Protein AF-A0A7C3DUJ8-F1 (afdb_monomer_lite)

pLDDT: mean 89.92, std 9.72, range [43.44, 98.69]

Sequence (267 aa):
MKSPMCSDLAPGQSVQGVFLVQSKEVRQKKTGEPYLSLVLMDRSGDVEAKMWDNIADVVETFERDDFVRVRGQTVAYQGKTQLTVHSLQRISDEDVDISDFLPVSRRDPEQMWRELNEIIGSISNPHLKALLQAIFSDREIADAYRRAPAAKGIHHAWIGGLLEHVLSMSALARFLASHYPGIDLDLLMAGVLLHDIGKIRELDYSRSFSYSTEGGLIGHIQIGLRIVADHLPADFPPRLRNLLEHLILSHHGQLEFGSPKLPCFPE

Radius of gyration: 22.95 Å; chains: 1; bounding box: 55×32×66 Å

Secondary structure (DSSP, 8-state):
-PPPPGGG--TT-EEEEEEEEEEEEEEE-TTS-EEEEEEEEETTEEEEEEE-S-HHHHTTT--TT-EEEEEEEEEEETTEEEEEEEEEEE--GGG--GGGTS-B-SS-HHHHHHHHHHHHHH---HHHHHHHHHHHHSHHHHHHHTT--S-SSSSS-SBTHHHHHHHHHHHHHHHHHTTSTT--HHHHHHHHHHTTTTHHHHEE-SSSSEE-HHHHHH-HHHHHHHHHHHT--TT--HHHHHHHHHHHHHTT-SGGGT-SS---S--

Foldseek 3Di:
DAFDAPVRDDAFDKGWHKWAWQDWDWDADPVRDTKIWTWTFWQVGIATEIERPPCVVPVVQDHHLFIKTFTFGWHQDPNDTHTYTPDIHTDDLVVDDLCGGWAADPDDLVVLLVLVVVLLVPQPPPQLSQLVCLLCVPPLLVVLCSQFALDQDDQRRTGRSNSVQLSVVLVVLVVVCVVDPPDPSNLSNSLSNQLQSLSSQQFDSSRHTDGDPCNVPPNSLRSSLVSSVVRRDPPRDPVSNVSSNQSSQAVVQDVVSVRPDHDDDDD

Structure (mmCIF, N/CA/C/O backbone):
data_AF-A0A7C3DUJ8-F1
#
_entry.id   AF-A0A7C3DUJ8-F1
#
loop_
_atom_site.group_PDB
_atom_site.id
_atom_site.type_symbol
_atom_site.label_atom_id
_atom_site.label_alt_id
_atom_site.label_comp_id
_atom_site.label_asym_id
_atom_site.label_entity_id
_atom_site.label_seq_id
_atom_site.pdbx_PDB_ins_code
_atom_site.Cartn_x
_atom_site.Cartn_y
_atom_site.Cartn_z
_atom_site.occupancy
_atom_site.B_iso_or_equiv
_atom_site.auth_seq_id
_atom_site.auth_comp_id
_atom_site.auth_asym_id
_atom_site.auth_atom_id
_atom_site.pdbx_PDB_model_num
ATOM 1 N N . MET A 1 1 ? -25.845 14.994 10.441 1.00 43.44 1 MET A N 1
ATOM 2 C CA . MET A 1 1 ? -24.960 15.572 11.476 1.00 43.44 1 MET A CA 1
ATOM 3 C C . MET A 1 1 ? -23.677 14.754 11.420 1.00 43.44 1 MET A C 1
ATOM 5 O O . MET A 1 1 ? -23.808 13.537 11.389 1.00 43.44 1 MET A O 1
ATOM 9 N N . LYS A 1 2 ? -22.497 15.368 11.251 1.00 58.22 2 LYS A N 1
ATOM 10 C CA . LYS A 1 2 ? -21.233 14.611 11.156 1.00 58.22 2 LYS A CA 1
ATOM 11 C C . LYS A 1 2 ? -20.992 13.860 12.471 1.00 58.22 2 LYS A C 1
ATOM 13 O O . LYS A 1 2 ? -21.281 14.422 13.527 1.00 58.22 2 LYS A O 1
ATOM 18 N N . SER A 1 3 ? -20.522 12.615 12.394 1.00 71.62 3 SER A N 1
ATOM 19 C CA . SER A 1 3 ? -20.102 11.855 13.578 1.00 71.62 3 SER A CA 1
ATOM 20 C C . SER A 1 3 ? -19.034 12.652 14.344 1.00 71.62 3 SER A C 1
ATOM 22 O O . SER A 1 3 ? -18.180 13.260 13.695 1.00 71.62 3 SER A O 1
ATOM 24 N N . PRO A 1 4 ? -19.080 12.702 15.687 1.00 82.31 4 PRO A N 1
ATOM 25 C CA . PRO A 1 4 ? -18.004 13.301 16.474 1.00 82.31 4 PRO A CA 1
ATOM 26 C C . PRO A 1 4 ? -16.712 12.498 16.284 1.00 82.31 4 PRO A C 1
ATOM 28 O O . PRO A 1 4 ? -16.774 11.269 16.247 1.00 82.31 4 PRO A O 1
ATOM 31 N N . MET A 1 5 ? -15.574 13.190 16.170 1.00 88.06 5 MET A N 1
ATOM 32 C CA . MET A 1 5 ? -14.272 12.539 16.013 1.00 88.06 5 MET A CA 1
ATOM 33 C C . MET A 1 5 ? -13.723 12.048 17.354 1.00 88.06 5 MET A C 1
ATOM 35 O O . MET A 1 5 ? -13.979 12.671 18.387 1.00 88.06 5 MET A O 1
ATOM 39 N N . CYS A 1 6 ? -12.925 10.979 17.350 1.00 87.44 6 CYS A N 1
ATOM 40 C CA . CYS A 1 6 ? -12.243 10.441 18.528 1.00 87.44 6 CYS A CA 1
ATOM 41 C C . CYS A 1 6 ? -11.437 11.517 19.274 1.00 87.44 6 CYS A C 1
ATOM 43 O O . CYS A 1 6 ? -11.515 11.588 20.501 1.00 87.44 6 CYS A O 1
ATOM 45 N N . SER A 1 7 ? -10.733 12.400 18.556 1.00 87.06 7 SER A N 1
ATOM 46 C CA . SER A 1 7 ? -9.967 13.510 19.143 1.00 87.06 7 SER A CA 1
ATOM 47 C C . SER A 1 7 ? -10.822 14.554 19.863 1.00 87.06 7 SER A C 1
ATOM 49 O O . SER A 1 7 ? -10.311 15.274 20.720 1.00 87.06 7 SER A O 1
ATOM 51 N N . ASP A 1 8 ? -12.108 14.644 19.523 1.00 88.88 8 ASP A N 1
ATOM 52 C CA . ASP A 1 8 ? -13.021 15.680 20.015 1.00 88.88 8 ASP A CA 1
ATOM 53 C C . ASP A 1 8 ? -13.832 15.212 21.235 1.00 88.88 8 ASP A C 1
ATOM 55 O O . ASP A 1 8 ? -14.588 15.990 21.825 1.00 88.88 8 ASP A O 1
ATOM 59 N N . LEU A 1 9 ? -13.691 13.940 21.628 1.00 89.81 9 LEU A N 1
ATOM 60 C CA . LEU A 1 9 ? -14.441 13.343 22.727 1.00 89.81 9 LEU A CA 1
ATOM 61 C C . LEU A 1 9 ? -13.969 13.878 24.085 1.00 89.81 9 LEU A C 1
ATOM 63 O O . LEU A 1 9 ? -12.903 13.521 24.595 1.00 89.81 9 LEU A O 1
ATOM 67 N N . ALA A 1 10 ? -14.825 14.670 24.727 1.00 88.50 10 ALA A N 1
ATOM 68 C CA . ALA A 1 10 ? -14.638 15.115 26.104 1.00 88.50 10 ALA A CA 1
ATOM 69 C C . ALA A 1 10 ? -15.498 14.280 27.069 1.00 88.50 10 ALA A C 1
ATOM 71 O O . ALA A 1 10 ? -16.566 13.810 26.674 1.00 88.50 10 ALA A O 1
ATOM 72 N N . PRO A 1 11 ? -15.093 14.098 28.340 1.00 90.06 11 PRO A N 1
ATOM 73 C CA . PRO A 1 11 ? -15.896 13.381 29.331 1.00 90.06 11 PRO A CA 1
ATO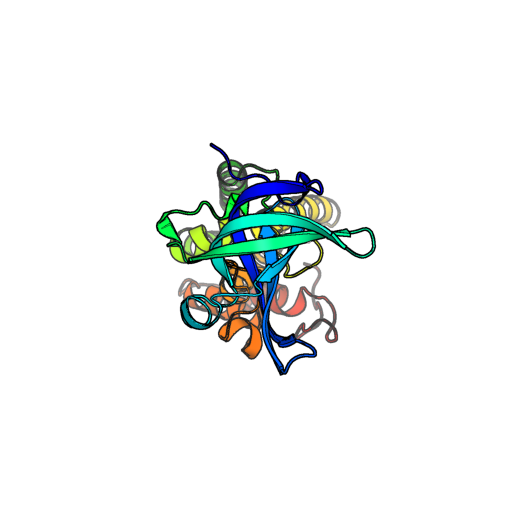M 74 C C . PRO A 1 11 ? -17.302 13.973 29.531 1.00 90.06 11 PRO A C 1
ATOM 76 O O . PRO A 1 11 ? -17.484 15.188 29.522 1.00 90.06 11 PRO A O 1
ATOM 79 N N . GLY A 1 12 ? -18.291 13.109 29.776 1.00 89.56 12 GLY A N 1
ATOM 80 C CA . GLY A 1 12 ? -19.675 13.482 30.088 1.00 89.56 12 GLY A CA 1
ATOM 81 C C . GLY A 1 12 ? -20.571 13.745 28.874 1.00 89.56 12 GLY A C 1
ATOM 82 O O . GLY A 1 12 ? -21.743 14.078 29.047 1.00 89.56 12 GLY A O 1
ATOM 83 N N . GLN A 1 13 ? -20.064 13.579 27.653 1.00 92.00 13 GLN A N 1
ATOM 84 C CA . GLN A 1 13 ? -20.796 13.838 26.416 1.00 92.00 13 GLN A CA 1
ATOM 85 C C . GLN A 1 13 ? -21.596 12.616 25.963 1.00 92.00 13 GLN A C 1
ATOM 87 O O . GLN A 1 13 ? -21.119 11.483 26.010 1.00 92.00 13 GLN A O 1
ATOM 92 N N . SER A 1 14 ? -22.816 12.854 25.476 1.00 92.88 14 SER A N 1
ATOM 93 C CA . SER A 1 14 ? -23.555 11.843 24.715 1.00 92.88 14 SER A CA 1
ATOM 94 C C . SER A 1 14 ? -22.974 11.749 23.310 1.00 92.88 14 SER A C 1
ATOM 96 O O . SER A 1 14 ? -22.860 12.757 22.616 1.00 92.88 14 SER A O 1
ATOM 98 N N . VAL A 1 15 ? -22.628 10.537 22.892 1.00 93.19 15 VAL A N 1
ATOM 99 C CA . VAL A 1 15 ? -21.998 10.260 21.602 1.00 93.19 15 VAL A CA 1
ATOM 100 C C . VAL A 1 15 ? -22.941 9.417 20.763 1.00 93.19 15 VAL A C 1
ATOM 102 O O . VAL A 1 15 ? -23.439 8.387 21.217 1.00 93.19 15 VAL A O 1
ATOM 105 N N . GLN A 1 16 ? -23.153 9.842 19.521 1.00 94.12 16 GLN A N 1
ATOM 106 C CA . GLN A 1 16 ? -23.713 9.014 18.464 1.00 94.12 16 GLN A CA 1
ATOM 107 C C . GLN A 1 16 ? -22.844 9.187 17.221 1.00 94.12 16 GLN A C 1
ATOM 109 O O . GLN A 1 16 ? -22.797 10.275 16.650 1.00 94.12 16 GLN A O 1
ATOM 114 N N . GLY A 1 17 ? -22.163 8.124 16.810 1.00 91.88 17 GLY A N 1
ATOM 115 C CA . GLY A 1 17 ? -21.195 8.180 15.720 1.00 91.88 17 GLY A CA 1
ATOM 116 C C . GLY A 1 17 ? -20.957 6.820 15.090 1.00 91.88 17 GLY A C 1
ATOM 117 O O . GLY A 1 17 ? -21.406 5.795 15.604 1.00 91.88 17 GLY A O 1
ATOM 118 N N . VAL A 1 18 ? -20.282 6.835 13.950 1.00 92.81 18 VAL A N 1
ATOM 119 C CA . VAL A 1 18 ? -19.739 5.641 13.306 1.00 92.81 18 VAL A CA 1
ATOM 120 C C . VAL A 1 18 ? -18.265 5.555 13.666 1.00 92.81 18 VAL A C 1
ATOM 122 O O . VAL A 1 18 ? -17.590 6.578 13.649 1.00 92.81 18 VAL A O 1
ATOM 125 N N . PHE A 1 19 ? -17.794 4.352 13.976 1.00 91.81 19 PHE A N 1
ATOM 126 C CA . PHE A 1 19 ? -16.398 4.060 14.279 1.00 91.81 19 PHE A CA 1
ATOM 127 C C . PHE A 1 19 ? -15.979 2.752 13.614 1.00 91.81 19 PHE A C 1
ATOM 129 O O . PHE A 1 19 ? -16.816 1.882 13.366 1.00 91.81 19 PHE A O 1
ATOM 136 N N . LEU A 1 20 ? -14.681 2.596 13.384 1.00 89.62 20 LEU A N 1
ATOM 137 C CA . LEU A 1 20 ? -14.068 1.331 13.002 1.00 89.62 20 LEU A CA 1
ATOM 138 C C . LEU A 1 20 ? -13.652 0.555 14.260 1.00 89.62 20 LEU A C 1
ATOM 140 O O . LEU A 1 20 ? -13.039 1.120 15.170 1.00 89.62 20 LEU A O 1
ATOM 144 N N . VAL A 1 21 ? -13.954 -0.743 14.320 1.00 91.38 21 VAL A N 1
ATOM 145 C CA . VAL A 1 21 ? -13.552 -1.613 15.436 1.00 91.38 21 VAL A CA 1
ATOM 146 C C . VAL A 1 21 ? -12.096 -2.049 15.266 1.00 91.38 21 VAL A C 1
ATOM 148 O O . VAL A 1 21 ? -11.799 -3.015 14.572 1.00 91.38 21 VAL A O 1
ATOM 151 N N . GLN A 1 22 ? -11.173 -1.379 15.951 1.00 85.75 22 GLN A N 1
ATOM 152 C CA . GLN A 1 22 ? -9.753 -1.744 15.947 1.00 85.75 22 GLN A CA 1
ATOM 153 C C . GLN A 1 22 ? -9.471 -2.998 16.793 1.00 85.75 22 GLN A C 1
ATOM 155 O O . GLN A 1 22 ? -8.600 -3.804 16.463 1.00 85.75 22 GLN A O 1
ATOM 160 N N . SER A 1 23 ? -10.192 -3.177 17.902 1.00 88.62 23 SER A N 1
ATOM 161 C CA . SER A 1 23 ? -10.077 -4.353 18.770 1.00 88.62 23 SER A CA 1
ATOM 162 C C . SER A 1 23 ? -11.427 -4.721 19.376 1.00 88.62 23 SER A C 1
ATOM 164 O O . SER A 1 23 ? -12.215 -3.835 19.713 1.00 88.62 23 SER A O 1
ATOM 166 N N . LYS A 1 24 ? -11.664 -6.027 19.537 1.00 94.56 24 LYS A N 1
ATOM 167 C CA . LYS A 1 24 ? -12.844 -6.616 20.174 1.00 94.56 24 LYS A CA 1
ATOM 168 C C . LYS A 1 24 ? -12.405 -7.752 21.090 1.00 94.56 24 LYS A C 1
ATOM 170 O O . LYS A 1 24 ? -11.839 -8.740 20.635 1.00 94.56 24 LYS A O 1
ATOM 175 N N . GLU A 1 25 ? -12.711 -7.632 22.375 1.00 95.25 25 GLU A N 1
ATOM 176 C CA . GLU A 1 25 ? -12.462 -8.678 23.364 1.00 95.25 25 GLU A CA 1
ATOM 177 C C . GLU A 1 25 ? -13.681 -8.867 24.268 1.00 95.25 25 GLU A C 1
ATOM 179 O O . GLU A 1 25 ? -14.202 -7.904 24.838 1.00 95.25 25 GLU A O 1
ATOM 184 N N . VAL A 1 26 ? -14.098 -10.118 24.466 1.00 94.81 26 VAL A N 1
ATOM 185 C CA . VAL A 1 26 ? -15.069 -10.476 25.506 1.00 94.81 26 VAL A CA 1
ATOM 186 C C . VAL A 1 26 ? -14.297 -10.737 26.795 1.00 94.81 26 VAL A C 1
ATOM 188 O O . VAL A 1 26 ? -13.510 -11.676 26.888 1.00 94.81 26 VAL A O 1
ATOM 191 N N . ARG A 1 27 ? -14.503 -9.890 27.801 1.00 94.75 27 ARG A N 1
ATOM 192 C CA . ARG A 1 27 ? -13.879 -10.006 29.126 1.00 94.75 27 ARG A CA 1
ATOM 193 C C . ARG A 1 27 ? -14.939 -10.292 30.182 1.00 94.75 27 ARG A C 1
ATOM 195 O O . ARG A 1 27 ? -16.120 -10.094 29.939 1.00 94.75 27 ARG A O 1
ATOM 202 N N . GLN A 1 28 ? -14.529 -10.733 31.367 1.00 92.81 28 GLN A N 1
ATOM 203 C CA . GLN A 1 28 ? -15.442 -10.962 32.491 1.00 92.81 28 GLN A CA 1
ATOM 204 C C . GLN A 1 28 ? -15.324 -9.848 33.533 1.00 92.81 28 GLN A C 1
ATOM 206 O O . GLN A 1 28 ? -14.225 -9.408 33.885 1.00 92.81 28 GLN A O 1
ATOM 211 N N . LYS A 1 29 ? -16.469 -9.384 34.037 1.00 88.75 29 LYS A N 1
ATOM 212 C CA . LYS A 1 29 ? -16.562 -8.536 35.227 1.00 88.75 29 LYS A CA 1
ATOM 213 C C . LYS A 1 29 ? -16.108 -9.349 36.443 1.00 88.75 29 LYS A C 1
ATOM 215 O O . LYS A 1 29 ? -16.118 -10.578 36.436 1.00 88.75 29 LYS A O 1
ATOM 220 N N . LYS A 1 30 ? -15.804 -8.668 37.550 1.00 88.06 30 LYS A N 1
ATOM 221 C CA . LYS A 1 30 ? -15.531 -9.341 38.838 1.00 88.06 30 LYS A CA 1
ATOM 222 C C . LYS A 1 30 ? -16.702 -10.212 39.321 1.00 88.06 30 LYS A C 1
ATOM 224 O O . LYS A 1 30 ? -16.489 -11.131 40.097 1.00 88.06 30 LYS A O 1
ATOM 229 N N . THR A 1 31 ? -17.917 -9.912 38.862 1.00 86.94 31 THR A N 1
ATOM 230 C CA . THR A 1 31 ? -19.149 -10.661 39.140 1.00 86.94 31 THR A CA 1
ATOM 231 C C . THR A 1 31 ? -19.320 -11.909 38.265 1.00 86.94 31 THR A C 1
ATOM 233 O O . THR A 1 31 ? -20.264 -12.659 38.477 1.00 86.94 31 THR A O 1
ATOM 236 N N . GLY A 1 32 ? -18.430 -12.148 37.292 1.00 87.50 32 GLY A N 1
ATOM 237 C CA . GLY A 1 32 ? -18.484 -13.280 36.358 1.00 87.50 32 GLY A CA 1
ATOM 238 C C . GLY A 1 32 ? -19.258 -13.005 35.064 1.00 87.50 32 GLY A C 1
ATOM 239 O O . GLY A 1 32 ? -19.067 -13.713 34.080 1.00 87.50 32 GLY A O 1
ATOM 240 N N . GLU A 1 33 ? -20.079 -11.955 35.024 1.00 90.06 33 GLU A N 1
ATOM 241 C CA . GLU A 1 33 ? -20.796 -11.550 33.809 1.00 90.06 33 GLU A CA 1
ATOM 242 C C . GLU A 1 33 ? -19.829 -11.057 32.719 1.00 90.06 33 GLU A C 1
ATOM 244 O O . GLU A 1 33 ? -18.873 -10.339 33.036 1.00 90.06 33 GLU A O 1
ATOM 249 N N . PRO A 1 34 ? -20.059 -11.378 31.434 1.00 93.44 34 PRO A N 1
ATOM 250 C CA . PRO A 1 34 ? -19.236 -10.863 30.349 1.00 93.44 34 PRO A CA 1
ATOM 251 C C . PRO A 1 34 ? -19.436 -9.350 30.137 1.00 93.44 34 PRO A C 1
ATOM 253 O O . PRO A 1 34 ? -20.459 -8.781 30.511 1.00 93.44 34 PRO A O 1
ATOM 256 N N . TYR A 1 35 ? -18.452 -8.699 29.518 1.00 95.31 35 TYR A N 1
ATOM 257 C CA . TYR A 1 35 ? -18.524 -7.354 28.947 1.00 95.31 35 TYR A CA 1
ATOM 258 C C . TYR A 1 35 ? -17.637 -7.251 27.704 1.00 95.31 35 TYR A C 1
ATOM 260 O O . TYR A 1 35 ? -16.628 -7.955 27.596 1.00 95.31 35 TYR A O 1
ATOM 268 N N . LEU A 1 36 ? -17.988 -6.368 26.766 1.00 96.38 36 LEU A N 1
ATOM 269 C CA . LEU A 1 36 ? -17.127 -6.087 25.617 1.00 96.38 36 LEU A CA 1
ATOM 270 C C . LEU A 1 36 ? -16.123 -5.000 25.971 1.00 96.38 36 LEU A C 1
ATOM 272 O O . LEU A 1 36 ? -16.489 -3.906 26.406 1.00 96.38 36 LEU A O 1
ATOM 276 N N . SER A 1 37 ? -14.854 -5.310 25.749 1.00 96.31 37 SER A N 1
ATOM 277 C CA . SER A 1 37 ? -13.758 -4.357 25.707 1.00 96.31 37 SER A CA 1
ATOM 278 C C . SER A 1 37 ? -13.407 -4.103 24.252 1.00 96.31 37 SER A C 1
ATOM 280 O O . SER A 1 37 ? -12.928 -5.005 23.571 1.00 96.31 37 SER A O 1
ATOM 282 N N . LEU A 1 38 ? -13.646 -2.882 23.790 1.00 96.50 38 LEU A N 1
ATOM 283 C CA . LEU A 1 38 ? -13.407 -2.475 22.414 1.00 96.50 38 LEU A CA 1
ATOM 284 C C . LEU A 1 38 ? -12.347 -1.373 22.368 1.00 96.50 38 LEU A C 1
ATOM 286 O O . LEU A 1 38 ? -12.217 -0.580 23.304 1.00 96.50 38 LEU A O 1
ATOM 290 N N . VAL A 1 39 ? -11.636 -1.296 21.249 1.00 93.75 39 VAL A N 1
ATOM 291 C CA . VAL A 1 39 ? -10.940 -0.076 20.828 1.00 93.75 39 VAL A CA 1
ATOM 292 C C . VAL A 1 39 ? -11.591 0.356 19.528 1.00 93.75 39 VAL A C 1
ATOM 294 O O . VAL A 1 39 ? -11.642 -0.421 18.573 1.00 93.75 39 VAL A O 1
ATOM 297 N N . LEU A 1 40 ? -12.151 1.558 19.529 1.00 93.12 40 LEU A N 1
ATOM 298 C CA . LEU A 1 40 ? -12.838 2.150 18.390 1.00 93.12 40 LEU A CA 1
ATOM 299 C C . LEU A 1 40 ? -11.967 3.265 17.832 1.00 93.12 40 LEU A C 1
ATOM 301 O O . LEU A 1 40 ? -11.343 3.981 18.607 1.00 93.12 40 LEU A O 1
ATOM 305 N N . MET A 1 41 ? -11.922 3.425 16.516 1.00 89.06 41 MET A N 1
ATOM 306 C CA . MET A 1 41 ? -11.086 4.448 15.898 1.00 89.06 41 MET A CA 1
ATOM 307 C C . MET A 1 41 ? -11.777 5.167 14.749 1.00 89.06 41 MET A C 1
ATOM 309 O O . MET A 1 41 ? -12.724 4.660 14.140 1.00 89.06 41 MET A O 1
ATOM 313 N N . ASP A 1 42 ? -11.241 6.340 14.451 1.00 88.50 42 ASP A N 1
ATOM 314 C CA . ASP A 1 42 ? -11.435 7.071 13.211 1.00 88.50 42 ASP A CA 1
ATOM 315 C C . ASP A 1 42 ? -10.097 7.698 12.766 1.00 88.50 42 ASP A C 1
ATOM 317 O O . ASP A 1 42 ? -9.043 7.452 13.362 1.00 88.50 42 ASP A O 1
ATOM 321 N N . ARG A 1 43 ? -10.104 8.536 11.725 1.00 83.56 43 ARG A N 1
ATOM 322 C CA . ARG A 1 43 ? -8.875 9.163 11.206 1.00 83.56 43 ARG A CA 1
ATOM 323 C C . ARG A 1 43 ? -8.171 10.113 12.186 1.00 83.56 43 ARG A C 1
ATOM 325 O O . ARG A 1 43 ? -7.049 10.536 11.912 1.00 83.56 43 ARG A O 1
ATOM 332 N N . SER A 1 44 ? -8.838 10.537 13.258 1.00 84.31 44 SER A N 1
ATOM 333 C CA . SER A 1 44 ? -8.306 11.456 14.271 1.00 84.31 44 SER A CA 1
ATOM 334 C C . SER A 1 44 ? -7.607 10.737 15.428 1.00 84.31 44 SER A C 1
ATOM 336 O O . SER A 1 44 ? -6.830 11.368 16.146 1.00 84.31 44 SER A O 1
ATOM 338 N N . GLY A 1 45 ? -7.851 9.434 15.601 1.00 83.12 45 GLY A N 1
ATOM 339 C CA . GLY A 1 45 ? -7.263 8.619 16.658 1.00 83.12 45 GLY A CA 1
ATOM 340 C C . GLY A 1 45 ? -8.168 7.466 17.085 1.00 83.12 45 GLY A C 1
ATOM 341 O O . GLY A 1 45 ? -9.082 7.064 16.369 1.00 83.12 45 GLY A O 1
ATOM 342 N N . ASP A 1 46 ? -7.909 6.943 18.278 1.00 90.12 46 ASP A N 1
ATOM 343 C CA . ASP A 1 46 ? -8.673 5.858 18.885 1.00 90.12 46 ASP A CA 1
ATOM 344 C C . ASP A 1 46 ? -9.253 6.241 20.254 1.00 90.12 46 ASP A C 1
ATOM 346 O O . ASP A 1 46 ? -8.813 7.181 20.920 1.00 90.12 46 ASP A O 1
ATOM 350 N N . VAL A 1 47 ? -10.287 5.509 20.663 1.00 93.12 47 VAL A N 1
ATOM 351 C CA . VAL A 1 47 ? -10.930 5.612 21.969 1.00 93.12 47 VAL A CA 1
ATOM 352 C C . VAL A 1 47 ? -11.230 4.218 22.513 1.00 93.12 47 VAL A C 1
ATOM 354 O O . VAL A 1 47 ? -11.810 3.358 21.842 1.00 93.12 47 VAL A O 1
ATOM 357 N N . GLU A 1 48 ? -10.861 3.987 23.772 1.00 95.31 48 GLU A N 1
ATOM 358 C CA . GLU A 1 48 ? -11.288 2.788 24.487 1.00 95.31 48 GLU A CA 1
ATOM 359 C C . GLU A 1 48 ? -12.799 2.831 24.716 1.00 95.31 48 GLU A C 1
ATOM 361 O O . GLU A 1 48 ? -13.342 3.838 25.180 1.00 95.31 48 GLU A O 1
ATOM 366 N N . ALA A 1 49 ? -13.479 1.717 24.463 1.00 96.50 49 ALA A N 1
ATOM 367 C CA . ALA A 1 49 ? -14.913 1.607 24.659 1.00 96.50 49 ALA A CA 1
ATOM 368 C C . ALA A 1 49 ? -15.297 0.340 25.435 1.00 96.50 49 ALA A C 1
ATOM 370 O O . ALA A 1 49 ? -14.654 -0.709 25.333 1.00 96.50 49 ALA A O 1
ATOM 371 N N . LYS A 1 50 ? -16.349 0.441 26.251 1.00 96.50 50 LYS A N 1
ATOM 372 C CA . LYS A 1 50 ? -16.867 -0.652 27.084 1.00 96.50 50 LYS A CA 1
ATOM 373 C C . LYS A 1 50 ? -18.370 -0.791 26.894 1.00 96.50 50 LYS A C 1
ATOM 375 O O . LYS A 1 50 ? -19.090 0.188 27.065 1.00 96.50 50 LYS A O 1
ATOM 380 N N . MET A 1 51 ? -18.845 -1.997 26.593 1.00 96.31 51 MET A N 1
ATOM 381 C CA . MET A 1 51 ? -20.275 -2.330 26.601 1.00 96.31 51 MET A CA 1
ATOM 382 C C . MET A 1 51 ? -20.539 -3.331 27.721 1.00 96.31 51 MET A C 1
ATOM 384 O O . MET A 1 51 ? -20.009 -4.444 27.700 1.00 96.31 51 MET A O 1
ATOM 388 N N . TRP A 1 52 ? -21.307 -2.907 28.722 1.00 94.06 52 TRP A N 1
ATOM 389 C CA . TRP A 1 52 ? -21.504 -3.662 29.964 1.00 94.06 52 TRP A CA 1
ATOM 390 C C . TRP A 1 52 ? -22.726 -4.576 29.948 1.00 94.06 52 TRP A C 1
ATOM 392 O O . TRP A 1 52 ? -22.726 -5.579 30.662 1.00 94.06 52 TRP A O 1
ATOM 402 N N . ASP A 1 53 ? -23.726 -4.226 29.141 1.00 89.25 53 ASP A N 1
ATOM 403 C CA . ASP A 1 53 ? -25.044 -4.856 29.084 1.00 89.25 53 ASP A CA 1
ATOM 404 C C . ASP A 1 53 ? -25.414 -5.160 27.625 1.00 89.25 53 ASP A C 1
ATOM 406 O O . ASP A 1 53 ? -24.791 -4.628 26.706 1.00 89.25 53 ASP A O 1
ATOM 410 N N . ASN A 1 54 ? -26.415 -6.019 27.398 1.00 86.88 54 ASN A N 1
ATOM 411 C CA . ASN A 1 54 ? -26.919 -6.408 26.065 1.00 86.88 54 ASN A CA 1
ATOM 412 C C . ASN A 1 54 ? -25.844 -6.962 25.108 1.00 86.88 54 ASN A C 1
ATOM 414 O O . ASN A 1 54 ? -25.971 -6.892 23.888 1.00 86.88 54 ASN A O 1
ATOM 418 N N . ILE A 1 55 ? -24.757 -7.515 25.652 1.00 89.94 55 ILE A N 1
ATOM 419 C CA . ILE A 1 55 ? -23.635 -8.031 24.853 1.00 89.94 55 ILE A CA 1
ATOM 420 C C . ILE A 1 55 ? -24.073 -9.213 23.994 1.00 89.94 55 ILE A C 1
ATOM 422 O O . ILE A 1 55 ? -23.660 -9.307 22.844 1.00 89.94 55 ILE A O 1
ATOM 426 N N . ALA A 1 56 ? -24.921 -10.090 24.540 1.00 88.00 56 ALA A N 1
ATOM 427 C CA . ALA A 1 56 ? -25.418 -11.269 23.836 1.00 88.00 56 ALA A CA 1
ATOM 428 C C . ALA A 1 56 ? -26.143 -10.915 22.525 1.00 88.00 56 ALA A C 1
ATOM 430 O O . ALA A 1 56 ? -26.093 -11.697 21.582 1.00 88.00 56 ALA A O 1
ATOM 431 N N . ASP A 1 57 ? -26.744 -9.724 22.444 1.00 89.12 57 ASP A N 1
ATOM 432 C CA . ASP A 1 57 ? -27.496 -9.275 21.270 1.00 89.12 57 ASP A CA 1
ATOM 433 C C . ASP A 1 57 ? -26.585 -8.824 20.121 1.00 89.12 57 ASP A C 1
ATOM 435 O O . ASP A 1 57 ? -26.999 -8.819 18.964 1.00 89.12 57 ASP A O 1
ATOM 439 N N . VAL A 1 58 ? -25.347 -8.421 20.429 1.00 92.88 58 VAL A N 1
ATOM 440 C CA . VAL A 1 58 ? -24.443 -7.792 19.456 1.00 92.88 58 VAL A CA 1
ATOM 441 C C . VAL A 1 58 ? -23.142 -8.553 19.243 1.00 92.88 58 VAL A C 1
ATOM 443 O O . VAL A 1 58 ? -22.512 -8.367 18.207 1.00 92.88 58 VAL A O 1
ATOM 446 N N . VAL A 1 59 ? -22.716 -9.399 20.183 1.00 92.31 59 VAL A N 1
ATOM 447 C CA . VAL A 1 59 ? -21.372 -9.999 20.183 1.00 92.31 59 VAL A CA 1
ATOM 448 C C . VAL A 1 59 ? -21.083 -10.840 18.943 1.00 92.31 59 VAL A C 1
ATOM 450 O O . VAL A 1 59 ? -19.954 -10.814 18.479 1.00 92.31 59 VAL A O 1
ATOM 453 N N . GLU A 1 60 ? -22.080 -11.502 18.361 1.00 93.38 60 GLU A N 1
ATOM 454 C CA . GLU A 1 60 ? -21.927 -12.298 17.129 1.00 93.38 60 GLU A CA 1
ATOM 455 C C . GLU A 1 60 ? -22.244 -11.494 15.848 1.00 93.38 60 GLU A C 1
ATOM 457 O O . GLU A 1 60 ? -22.200 -12.024 14.742 1.00 93.38 60 GLU A O 1
ATOM 462 N N . THR A 1 61 ? -22.623 -10.216 15.970 1.00 93.62 61 THR A N 1
ATOM 463 C CA . THR A 1 61 ? -23.138 -9.409 14.840 1.00 93.62 61 THR A CA 1
ATOM 464 C C . THR A 1 61 ? -22.080 -8.564 14.134 1.00 93.62 61 THR A C 1
ATOM 466 O O . THR A 1 61 ? -22.339 -8.029 13.054 1.00 93.62 61 THR A O 1
ATOM 469 N N . PHE A 1 62 ? -20.908 -8.417 14.748 1.00 94.50 62 PHE A N 1
ATOM 470 C CA . PHE A 1 62 ? -19.788 -7.634 14.237 1.00 94.50 62 PHE A CA 1
ATOM 471 C C . PHE A 1 62 ? -18.478 -8.231 14.730 1.00 94.50 62 PHE A C 1
ATOM 473 O O . PHE A 1 62 ? -18.433 -8.823 15.808 1.00 94.50 62 PHE A O 1
ATOM 480 N N . GLU A 1 63 ? -17.402 -8.007 13.998 1.00 90.25 63 GLU A N 1
ATOM 481 C CA . GLU A 1 63 ? -16.056 -8.406 14.384 1.00 90.25 63 GLU A CA 1
ATOM 482 C C . GLU A 1 63 ? -15.100 -7.217 14.452 1.00 90.25 63 GLU A C 1
ATOM 484 O O . GLU A 1 63 ? -15.459 -6.059 14.217 1.00 90.25 63 GLU A O 1
ATOM 489 N N . ARG A 1 64 ? -13.849 -7.504 14.821 1.00 85.56 64 ARG A N 1
ATOM 490 C CA . ARG A 1 64 ? -12.744 -6.600 14.495 1.00 85.56 64 ARG A CA 1
ATOM 491 C C . ARG A 1 64 ? -12.833 -6.226 13.008 1.00 85.56 64 ARG A C 1
ATOM 493 O O . ARG A 1 64 ? -13.227 -7.052 12.191 1.00 85.56 64 ARG A O 1
ATOM 500 N N . ASP A 1 65 ? -12.445 -4.997 12.684 1.00 81.19 65 ASP A N 1
ATOM 501 C CA . ASP A 1 65 ? -12.412 -4.457 11.326 1.00 81.19 65 ASP A CA 1
ATOM 502 C C . ASP A 1 65 ? -13.814 -4.157 10.743 1.00 81.19 65 ASP A C 1
ATOM 504 O O . ASP A 1 65 ? -13.942 -3.742 9.594 1.00 81.19 65 ASP A O 1
ATOM 508 N N . ASP A 1 66 ? -14.892 -4.275 11.526 1.00 88.06 66 ASP A N 1
ATOM 509 C CA . ASP A 1 66 ? -16.213 -3.776 11.132 1.00 88.06 66 ASP A CA 1
ATOM 510 C C . ASP A 1 66 ? -16.423 -2.295 11.453 1.00 88.06 66 ASP A C 1
ATOM 512 O O . ASP A 1 66 ? -15.940 -1.763 12.456 1.00 88.06 66 ASP A O 1
ATOM 516 N N . PHE A 1 67 ? -17.229 -1.642 10.616 1.00 90.00 67 PHE A N 1
ATOM 517 C CA . PHE A 1 67 ? -17.804 -0.345 10.933 1.00 90.00 67 PHE A CA 1
ATOM 518 C C . PHE A 1 67 ? -19.036 -0.529 11.811 1.00 90.00 67 PHE A C 1
ATOM 520 O O . PHE A 1 67 ? -19.951 -1.300 11.503 1.00 90.00 67 PHE A O 1
ATOM 527 N N . VAL A 1 68 ? -19.082 0.215 12.909 1.00 93.75 68 VAL A N 1
ATOM 528 C CA . VAL A 1 68 ? -20.168 0.149 13.879 1.00 93.75 68 VAL A CA 1
ATOM 529 C C . VAL A 1 68 ? -20.711 1.536 14.170 1.00 93.75 68 VAL A C 1
ATOM 531 O O . VAL A 1 68 ? -19.979 2.483 14.455 1.00 93.75 68 VAL A O 1
ATOM 534 N N . ARG A 1 69 ? -22.036 1.660 14.138 1.00 94.75 69 ARG A N 1
ATOM 535 C CA . ARG A 1 69 ? -22.740 2.814 14.678 1.00 94.75 69 ARG A CA 1
ATOM 536 C C . ARG A 1 69 ? -22.929 2.609 16.171 1.00 94.75 69 ARG A C 1
ATOM 538 O O . ARG A 1 69 ? -23.601 1.671 16.598 1.00 94.75 69 ARG A O 1
ATOM 545 N N . VAL A 1 70 ? -22.373 3.518 16.954 1.00 95.44 70 VAL A N 1
ATOM 546 C CA . VAL A 1 70 ? -22.377 3.468 18.414 1.00 95.44 70 VAL A CA 1
ATOM 547 C C . VAL A 1 70 ? -23.224 4.604 18.963 1.00 95.44 70 VAL A C 1
ATOM 549 O O . VAL A 1 70 ? -23.143 5.739 18.488 1.00 95.44 70 VAL A O 1
ATOM 552 N N . ARG A 1 71 ? -24.026 4.303 19.989 1.00 95.75 71 ARG A N 1
ATOM 553 C CA . ARG A 1 71 ? -24.561 5.304 20.918 1.00 95.75 71 ARG A CA 1
ATOM 554 C C . ARG A 1 71 ? -24.063 5.006 22.316 1.00 95.75 71 ARG A C 1
ATOM 556 O O . ARG A 1 71 ? -24.083 3.854 22.752 1.00 95.75 71 ARG A O 1
ATOM 563 N N . GLY A 1 72 ? -23.650 6.044 23.021 1.00 95.25 72 GLY A N 1
ATOM 564 C CA . GLY A 1 72 ? -23.059 5.893 24.338 1.00 95.25 72 GLY A CA 1
ATOM 565 C C . GLY A 1 72 ? -22.791 7.219 25.024 1.00 95.25 72 GLY A C 1
ATOM 566 O O . GLY A 1 72 ? -23.223 8.278 24.564 1.00 95.25 72 GLY A O 1
ATOM 567 N N . GLN A 1 73 ? -22.055 7.146 26.125 1.00 95.88 73 GLN A N 1
ATOM 568 C CA . GLN A 1 73 ? -21.617 8.308 26.880 1.00 95.88 73 GLN A CA 1
ATOM 569 C C . GLN A 1 73 ? -20.134 8.202 27.217 1.00 95.88 73 GLN A C 1
ATOM 571 O O . GLN A 1 73 ? -19.652 7.153 27.650 1.00 95.88 73 GLN A O 1
ATOM 576 N N . THR A 1 74 ? -19.400 9.291 27.027 1.00 94.88 74 THR A N 1
ATOM 577 C CA . THR A 1 74 ? -17.996 9.369 27.425 1.00 94.88 74 THR A CA 1
ATOM 578 C C . THR A 1 74 ? -17.872 9.561 28.931 1.00 94.88 74 THR A C 1
ATOM 580 O O . THR A 1 74 ? -18.614 10.319 29.557 1.00 94.88 74 THR A O 1
ATOM 583 N N . VAL A 1 75 ? -16.893 8.900 29.530 1.00 93.31 75 VAL A N 1
ATOM 584 C CA . VAL A 1 75 ? -16.567 8.975 30.954 1.00 93.31 75 VAL A CA 1
ATOM 585 C C . VAL A 1 75 ? -15.070 9.203 31.118 1.00 93.31 75 VAL A C 1
ATOM 587 O O . VAL A 1 75 ? -14.271 8.767 30.292 1.00 93.31 75 VAL A O 1
ATOM 590 N N . ALA A 1 76 ? -14.676 9.894 32.185 1.00 90.50 76 ALA A N 1
ATOM 591 C CA . ALA A 1 76 ? -13.272 9.980 32.564 1.00 90.50 76 ALA A CA 1
ATOM 592 C C . ALA A 1 76 ? -12.909 8.745 33.396 1.00 90.50 76 ALA A C 1
ATOM 594 O O . ALA A 1 76 ? -13.485 8.521 34.461 1.00 90.50 76 ALA A O 1
ATOM 595 N N . TYR A 1 77 ? -11.945 7.955 32.933 1.00 83.81 77 TYR A N 1
ATOM 596 C CA . TYR A 1 77 ? -11.449 6.781 33.640 1.00 83.81 77 TYR A CA 1
ATOM 597 C C . TYR A 1 77 ? -9.921 6.785 33.656 1.00 83.81 77 TYR A C 1
ATOM 599 O O . TYR A 1 77 ? -9.281 6.834 32.611 1.00 83.81 77 TYR A O 1
ATOM 607 N N . GLN A 1 78 ? -9.326 6.773 34.855 1.00 81.19 78 GLN A N 1
ATOM 608 C CA . GLN A 1 78 ? -7.866 6.821 35.054 1.00 81.19 78 GLN A CA 1
ATOM 609 C C . GLN A 1 78 ? -7.161 7.946 34.262 1.00 81.19 78 GLN A C 1
ATOM 611 O O . GLN A 1 78 ? -6.057 7.773 33.753 1.00 81.19 78 GLN A O 1
ATOM 616 N N . GLY A 1 79 ? -7.809 9.110 34.146 1.00 79.62 79 GLY A N 1
ATOM 617 C CA . GLY A 1 79 ? -7.261 10.270 33.434 1.00 79.62 79 GLY A CA 1
ATOM 618 C C . GLY A 1 79 ? -7.393 10.223 31.907 1.00 79.62 79 GLY A C 1
ATOM 619 O O . GLY A 1 79 ? -6.919 11.143 31.248 1.00 79.62 79 GLY A O 1
ATOM 620 N N . LYS A 1 80 ? -8.052 9.204 31.340 1.00 86.31 80 LYS A N 1
ATOM 621 C CA . LYS A 1 80 ? -8.371 9.108 29.908 1.00 86.31 80 LYS A CA 1
ATOM 622 C C . LYS A 1 80 ? -9.879 9.164 29.666 1.00 86.31 80 LYS A C 1
ATOM 624 O O . LYS A 1 80 ? -10.666 8.733 30.512 1.00 86.31 80 LYS A O 1
ATOM 629 N N . THR A 1 81 ? -10.285 9.676 28.508 1.00 92.00 81 THR A N 1
ATOM 630 C CA . THR A 1 81 ? -11.671 9.564 28.037 1.00 92.00 81 THR A CA 1
ATOM 631 C C . THR A 1 81 ? -11.926 8.129 27.575 1.00 92.00 81 THR A C 1
ATOM 633 O O . THR A 1 81 ? -11.169 7.593 26.772 1.00 92.00 81 THR A O 1
ATOM 636 N N . GLN A 1 82 ? -12.993 7.509 28.074 1.00 95.06 82 GLN A N 1
ATOM 637 C CA . GLN A 1 82 ? -13.468 6.185 27.669 1.00 95.06 82 GLN A CA 1
ATOM 638 C C . GLN A 1 82 ? -14.938 6.281 27.257 1.00 95.06 82 GLN A C 1
ATOM 640 O O . GLN A 1 82 ? -15.700 7.036 27.856 1.00 95.06 82 GLN A O 1
ATOM 645 N N . LEU A 1 83 ? -15.364 5.517 26.255 1.00 96.12 83 LEU A N 1
ATOM 646 C CA . LEU A 1 83 ? -16.750 5.483 25.793 1.00 96.12 83 LEU A CA 1
ATOM 647 C C . LEU A 1 83 ? -17.514 4.311 26.424 1.00 96.12 83 LEU A C 1
ATOM 649 O O . LEU A 1 83 ? -17.219 3.148 26.163 1.00 96.12 83 LEU A O 1
ATOM 653 N N . THR A 1 84 ? -18.541 4.601 27.218 1.00 96.44 84 THR A N 1
ATOM 654 C CA . THR A 1 84 ? -19.517 3.584 27.630 1.00 96.44 84 THR A CA 1
ATOM 655 C C . THR A 1 84 ? -20.555 3.421 26.528 1.00 96.44 84 THR A C 1
ATOM 657 O O . THR A 1 84 ? -21.285 4.358 26.214 1.00 96.44 84 THR A O 1
ATOM 660 N N . VAL A 1 85 ? -20.611 2.240 25.923 1.00 96.81 85 VAL A N 1
ATOM 661 C CA . VAL A 1 85 ? -21.500 1.900 24.809 1.00 96.81 85 VAL A CA 1
ATOM 662 C C . VAL A 1 85 ? -22.835 1.404 25.354 1.00 96.81 85 VAL A C 1
ATOM 664 O O . VAL A 1 85 ? -22.875 0.449 26.126 1.00 96.81 85 VAL A O 1
ATOM 667 N N . HIS A 1 86 ? -23.925 2.042 24.933 1.00 95.31 86 HIS A N 1
ATOM 668 C CA . HIS A 1 86 ? -25.296 1.658 25.286 1.00 95.31 86 HIS A CA 1
ATOM 669 C C . HIS A 1 86 ? -25.970 0.851 24.170 1.00 95.31 86 HIS A C 1
ATOM 671 O O . HIS A 1 86 ? -26.759 -0.048 24.441 1.00 95.31 86 HIS A O 1
ATOM 677 N N . SER A 1 87 ? -25.666 1.175 22.911 1.00 94.44 87 SER A N 1
ATOM 678 C CA . SER A 1 87 ? -26.129 0.418 21.748 1.00 94.44 87 SER A CA 1
ATOM 679 C C . SER A 1 87 ? -25.075 0.427 20.653 1.00 94.44 87 SER A C 1
ATOM 681 O O . SER A 1 87 ? -24.459 1.468 20.400 1.00 94.44 87 SER A O 1
ATOM 683 N N . LEU A 1 88 ? -24.939 -0.697 19.961 1.00 95.25 88 LEU A N 1
ATOM 684 C CA . LEU A 1 88 ? -24.005 -0.883 18.863 1.00 95.25 88 LEU A CA 1
ATOM 685 C C . LEU A 1 88 ? -24.716 -1.612 17.725 1.00 95.25 88 LEU A C 1
ATOM 687 O O . LEU A 1 88 ? -25.458 -2.560 17.965 1.00 95.25 88 LEU A O 1
ATOM 691 N N . GLN A 1 89 ? -24.492 -1.163 16.495 1.00 95.06 89 GLN A N 1
ATOM 692 C CA . GLN A 1 89 ? -25.000 -1.825 15.298 1.00 95.06 89 GLN A CA 1
ATOM 693 C C . GLN A 1 89 ? -23.930 -1.809 14.208 1.00 95.06 89 GLN A C 1
ATOM 695 O O . GLN A 1 89 ? -23.417 -0.738 13.882 1.00 95.06 89 GLN A O 1
ATOM 700 N N . ARG A 1 90 ? -23.627 -2.968 13.614 1.00 93.69 90 ARG A N 1
ATOM 701 C CA . ARG A 1 90 ? -22.798 -3.047 12.404 1.00 93.69 90 ARG A CA 1
ATOM 702 C C . ARG A 1 90 ? -23.462 -2.290 11.253 1.00 93.69 90 ARG A C 1
ATOM 704 O O . ARG A 1 90 ? -24.680 -2.364 11.087 1.00 93.69 90 ARG A O 1
ATOM 711 N N . ILE A 1 91 ? -22.673 -1.571 10.465 1.00 90.75 91 ILE A N 1
ATOM 712 C CA . ILE A 1 91 ? -23.135 -0.905 9.241 1.00 90.75 91 ILE A CA 1
ATOM 713 C C . ILE A 1 91 ? -22.412 -1.470 8.015 1.00 90.75 91 ILE A C 1
ATOM 715 O O . ILE A 1 91 ? -21.350 -2.073 8.150 1.00 90.75 91 ILE A O 1
ATOM 719 N N . SER A 1 92 ? -23.021 -1.306 6.839 1.00 84.69 92 SER A N 1
ATOM 720 C CA . SER A 1 92 ? -22.452 -1.757 5.566 1.00 84.69 92 SER A CA 1
ATOM 721 C C . SER A 1 92 ? -21.282 -0.872 5.142 1.00 84.69 92 SER A C 1
ATOM 723 O O . SER A 1 92 ? -21.334 0.340 5.336 1.00 84.69 92 SER A O 1
ATOM 725 N N . ASP A 1 93 ? -20.273 -1.463 4.504 1.00 76.44 93 ASP A N 1
ATOM 726 C CA . ASP A 1 93 ? -19.109 -0.752 3.959 1.00 76.44 93 ASP A CA 1
ATOM 727 C C . ASP A 1 93 ? -19.510 0.266 2.880 1.00 76.44 93 ASP A C 1
ATOM 729 O O . ASP A 1 93 ? -18.880 1.308 2.746 1.00 76.44 93 ASP A O 1
ATOM 733 N N . GLU A 1 94 ? -20.580 -0.013 2.129 1.00 75.62 94 GLU A N 1
ATOM 734 C CA . GLU A 1 94 ? -21.088 0.866 1.064 1.00 75.62 94 GLU A CA 1
ATOM 735 C C . GLU A 1 94 ? -21.582 2.222 1.594 1.00 75.62 94 GLU A C 1
ATOM 737 O O . GLU A 1 94 ? -21.608 3.207 0.858 1.00 75.62 94 GLU A O 1
ATOM 742 N N . ASP A 1 95 ? -21.942 2.281 2.879 1.00 75.94 95 ASP A N 1
ATOM 743 C CA . ASP A 1 95 ? -22.431 3.489 3.544 1.00 75.94 95 ASP A CA 1
ATOM 744 C C . ASP A 1 95 ? -21.297 4.317 4.178 1.00 75.94 95 ASP A C 1
ATOM 746 O O . ASP A 1 95 ? -21.565 5.285 4.901 1.00 75.94 95 ASP A O 1
ATOM 750 N N . VAL A 1 96 ? -20.035 3.921 3.971 1.00 74.50 96 VAL A N 1
ATOM 751 C CA . VAL A 1 96 ? -18.878 4.444 4.700 1.00 74.50 96 VAL A CA 1
ATOM 752 C C . VAL A 1 96 ? -17.796 4.942 3.748 1.00 74.50 96 VAL A C 1
ATOM 754 O O . VAL A 1 96 ? -17.285 4.209 2.907 1.00 74.50 96 VAL A O 1
ATOM 757 N N . ASP A 1 97 ? -17.380 6.194 3.936 1.00 76.94 97 ASP A N 1
ATOM 758 C CA . ASP A 1 97 ? -16.152 6.698 3.329 1.00 76.94 97 ASP A CA 1
ATOM 759 C C . ASP A 1 97 ? -14.957 6.295 4.204 1.00 76.94 97 ASP A C 1
ATOM 761 O O . ASP A 1 97 ? -14.786 6.782 5.321 1.00 76.94 97 ASP A O 1
ATOM 765 N N . ILE A 1 98 ? -14.114 5.394 3.695 1.00 72.56 98 ILE A N 1
ATOM 766 C CA . ILE A 1 98 ? -12.918 4.889 4.390 1.00 72.56 98 ILE A CA 1
ATOM 767 C C . ILE A 1 98 ? -11.982 6.012 4.853 1.00 72.56 98 ILE A C 1
ATOM 769 O O . ILE A 1 98 ? -11.279 5.858 5.857 1.00 72.56 98 ILE A O 1
ATOM 773 N N . SER A 1 99 ? -11.968 7.142 4.139 1.00 71.88 99 SER A N 1
ATOM 774 C CA . SER A 1 99 ? -11.108 8.282 4.459 1.00 71.88 99 SER A CA 1
ATOM 775 C C . SER A 1 99 ? -11.480 8.967 5.775 1.00 71.88 99 SER A C 1
ATOM 777 O O . SER A 1 99 ? -10.640 9.656 6.354 1.00 71.88 99 SER A O 1
ATOM 779 N N . ASP A 1 100 ? -12.689 8.731 6.298 1.00 77.25 100 ASP A N 1
ATOM 780 C CA . ASP A 1 100 ? -13.094 9.183 7.629 1.00 77.25 100 ASP A CA 1
ATOM 781 C C . ASP A 1 100 ? -12.439 8.358 8.754 1.00 77.25 100 ASP A C 1
ATOM 783 O O . ASP A 1 100 ? -12.366 8.832 9.889 1.00 77.25 100 ASP A O 1
ATOM 787 N N . PHE A 1 101 ? -11.913 7.162 8.459 1.00 77.00 101 PHE A N 1
ATOM 788 C CA . PHE A 1 101 ? -11.445 6.201 9.469 1.00 77.00 101 PHE A CA 1
ATOM 789 C C . PHE A 1 101 ? -9.957 5.884 9.401 1.00 77.00 101 PHE A C 1
ATOM 791 O O . PHE A 1 101 ? -9.354 5.575 10.427 1.00 77.00 101 PHE A O 1
ATOM 798 N N . LEU A 1 102 ? -9.355 5.971 8.217 1.00 73.19 102 LEU A N 1
ATOM 799 C CA . LEU A 1 102 ? -7.931 5.724 8.023 1.00 73.19 102 LEU A CA 1
ATOM 800 C C . LEU A 1 102 ? -7.195 7.030 7.699 1.00 73.19 102 LEU A C 1
ATOM 802 O O . LEU A 1 102 ? -7.756 7.911 7.046 1.00 73.19 102 LEU A O 1
ATOM 806 N N . PRO A 1 103 ? -5.920 7.173 8.107 1.00 70.75 103 PRO A N 1
ATOM 807 C CA . PRO A 1 103 ? -5.072 8.250 7.618 1.00 70.75 103 PRO A CA 1
ATOM 808 C C . PRO A 1 103 ? -5.048 8.254 6.083 1.00 70.75 103 PRO A C 1
ATOM 810 O O . PRO A 1 103 ? -4.930 7.195 5.462 1.00 70.75 103 PRO A O 1
ATOM 813 N N . VAL A 1 104 ? -5.123 9.436 5.469 1.00 74.50 104 VAL A N 1
ATOM 814 C CA . VAL A 1 104 ? -5.057 9.628 4.010 1.00 74.50 104 VAL A CA 1
ATOM 815 C C . VAL A 1 104 ? -3.917 10.571 3.641 1.00 74.50 104 VAL A C 1
ATOM 817 O O . VAL A 1 104 ? -3.525 11.423 4.446 1.00 74.50 104 VAL A O 1
ATOM 820 N N . SER A 1 105 ? -3.382 10.433 2.425 1.00 79.69 105 SER A N 1
ATOM 821 C CA . SER A 1 105 ? -2.392 11.381 1.910 1.00 79.69 105 SER A CA 1
ATOM 822 C C . SER A 1 105 ? -2.945 12.808 1.929 1.00 79.69 105 SER A C 1
ATOM 824 O O . SER A 1 105 ? -4.127 13.047 1.689 1.00 79.69 105 SER A O 1
ATOM 826 N N . ARG A 1 106 ? -2.066 13.781 2.189 1.00 82.31 106 ARG A N 1
ATOM 827 C CA . ARG A 1 106 ? -2.400 15.209 2.049 1.00 82.31 106 ARG A CA 1
ATOM 828 C C . ARG A 1 106 ? -2.408 15.667 0.590 1.00 82.31 106 ARG A C 1
ATOM 830 O O . ARG A 1 106 ? -2.842 16.784 0.317 1.00 82.31 106 ARG A O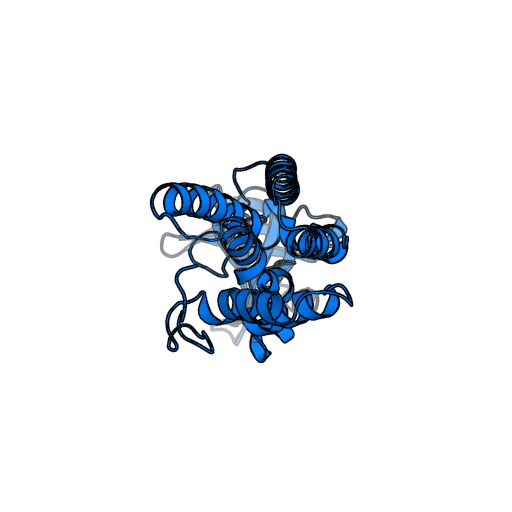 1
ATOM 837 N N . ARG A 1 107 ? -1.875 14.853 -0.324 1.00 88.38 107 ARG A N 1
ATOM 838 C CA . ARG A 1 107 ? -1.829 15.132 -1.759 1.00 88.38 107 ARG A CA 1
ATOM 839 C C . ARG A 1 107 ? -3.084 14.592 -2.436 1.00 88.38 107 ARG A C 1
ATOM 841 O O . ARG A 1 107 ? -3.604 13.552 -2.046 1.00 88.38 107 ARG A O 1
ATOM 848 N N . ASP A 1 108 ? -3.533 15.287 -3.476 1.00 88.62 108 ASP A N 1
ATOM 849 C CA . ASP A 1 108 ? -4.676 14.861 -4.281 1.00 88.62 108 ASP A CA 1
ATOM 850 C C . ASP A 1 108 ? -4.342 13.574 -5.072 1.00 88.62 108 ASP A C 1
ATOM 852 O O . ASP A 1 108 ? -3.364 13.570 -5.832 1.00 88.62 108 ASP A O 1
ATOM 856 N N . PRO A 1 109 ? -5.115 12.479 -4.921 1.00 88.62 109 PRO A N 1
ATOM 857 C CA . PRO A 1 109 ? -4.833 11.214 -5.599 1.00 88.62 109 PRO A CA 1
ATOM 858 C C . PRO A 1 109 ? -4.831 11.312 -7.128 1.00 88.62 109 PRO A C 1
ATOM 860 O O . PRO A 1 109 ? -3.998 10.684 -7.779 1.00 88.62 109 PRO A O 1
ATOM 863 N N . GLU A 1 110 ? -5.716 12.123 -7.714 1.00 92.81 110 GLU A N 1
ATOM 864 C CA . GLU A 1 110 ? -5.813 12.287 -9.169 1.00 92.81 110 GLU A CA 1
ATOM 865 C C . GLU A 1 110 ? -4.650 13.116 -9.732 1.00 92.81 110 GLU A C 1
ATOM 867 O O . GLU A 1 110 ? -4.141 12.848 -10.823 1.00 92.81 110 GLU A O 1
ATOM 872 N N . GLN A 1 111 ? -4.165 14.109 -8.988 1.00 96.06 111 GLN A N 1
ATOM 873 C CA . GLN A 1 111 ? -2.926 14.813 -9.299 1.00 96.06 111 GLN A CA 1
ATOM 874 C C . GLN A 1 111 ? -1.726 13.864 -9.247 1.00 96.06 111 GLN A C 1
ATOM 876 O O . GLN A 1 111 ? -0.970 13.799 -10.214 1.00 96.06 111 GLN A O 1
ATOM 881 N N . MET A 1 112 ? -1.577 13.099 -8.163 1.00 96.81 112 MET A N 1
ATOM 882 C CA . MET A 1 112 ? -0.487 12.128 -8.031 1.00 96.81 112 MET A CA 1
ATOM 883 C C . MET A 1 112 ? -0.516 11.083 -9.149 1.00 96.81 112 MET A C 1
ATOM 885 O O . MET A 1 112 ? 0.522 10.722 -9.702 1.00 96.81 112 MET A O 1
ATOM 889 N N . TRP A 1 113 ? -1.705 10.617 -9.529 1.00 97.69 113 TRP A N 1
ATOM 890 C CA . TRP A 1 113 ? -1.847 9.669 -10.625 1.00 97.69 113 TRP A CA 1
ATOM 891 C C . TRP A 1 113 ? -1.446 10.271 -11.976 1.00 97.69 113 TRP A C 1
ATOM 893 O O . TRP A 1 113 ? -0.793 9.607 -12.782 1.00 97.69 113 TRP A O 1
ATOM 903 N N . ARG A 1 114 ? -1.783 11.539 -12.237 1.00 98.06 114 ARG A N 1
ATOM 904 C CA . ARG A 1 114 ? -1.309 12.241 -13.440 1.00 98.06 114 ARG A CA 1
ATOM 905 C C . ARG A 1 114 ? 0.211 12.362 -13.465 1.00 98.06 114 ARG A C 1
ATOM 907 O O . ARG A 1 114 ? 0.804 12.032 -14.485 1.00 98.06 114 ARG A O 1
ATOM 914 N N . GLU A 1 115 ? 0.835 12.727 -12.346 1.00 98.12 115 GLU A N 1
ATOM 915 C CA . GLU A 1 115 ? 2.299 12.787 -12.234 1.00 98.12 115 GLU A CA 1
ATOM 916 C C . GLU A 1 115 ? 2.954 11.429 -12.535 1.00 98.12 115 GLU A C 1
ATOM 918 O O . GLU A 1 115 ? 3.934 11.368 -13.275 1.00 98.12 115 GLU A O 1
ATOM 923 N N . LEU A 1 116 ? 2.395 10.322 -12.029 1.00 98.50 116 LEU A N 1
ATOM 924 C CA . LEU A 1 116 ? 2.879 8.973 -12.348 1.00 98.50 116 LEU A CA 1
ATOM 925 C C . LEU A 1 116 ? 2.823 8.700 -13.859 1.00 98.50 116 LEU A C 1
ATOM 927 O O . LEU A 1 116 ? 3.795 8.222 -14.444 1.00 98.50 116 LEU A O 1
ATOM 931 N N . ASN A 1 117 ? 1.703 9.030 -14.506 1.00 98.31 117 ASN A N 1
ATOM 932 C CA . ASN A 1 117 ? 1.540 8.832 -15.947 1.00 98.31 117 ASN A CA 1
ATOM 933 C C . ASN A 1 117 ? 2.476 9.720 -16.774 1.00 98.31 117 ASN A C 1
ATOM 935 O O . ASN A 1 117 ? 2.974 9.277 -17.807 1.00 98.31 117 ASN A O 1
ATOM 939 N N . GLU A 1 118 ? 2.754 10.943 -16.327 1.00 98.44 118 GLU A N 1
ATOM 940 C CA . GLU A 1 118 ? 3.754 11.816 -16.948 1.00 98.44 118 GLU A CA 1
ATOM 941 C C . GLU A 1 118 ? 5.158 11.204 -16.854 1.00 98.44 118 GLU A C 1
ATOM 943 O O . GLU A 1 118 ? 5.883 11.176 -17.851 1.00 98.44 118 GLU A O 1
ATOM 948 N N . ILE A 1 119 ? 5.519 10.630 -15.700 1.00 98.44 119 ILE A N 1
ATOM 949 C CA . ILE A 1 119 ? 6.788 9.912 -15.519 1.00 98.44 119 ILE A CA 1
ATOM 950 C C . ILE A 1 119 ? 6.880 8.731 -16.490 1.00 98.44 119 ILE A C 1
ATOM 952 O O . ILE A 1 119 ? 7.860 8.637 -17.230 1.00 98.44 119 ILE A O 1
ATOM 956 N N . ILE A 1 120 ? 5.856 7.874 -16.550 1.00 98.50 120 ILE A N 1
ATOM 957 C CA . ILE A 1 120 ? 5.802 6.740 -17.492 1.00 98.50 120 ILE A CA 1
ATOM 958 C C . ILE A 1 120 ? 5.885 7.241 -18.942 1.00 98.50 120 ILE A C 1
ATOM 960 O O . ILE A 1 120 ? 6.577 6.661 -19.780 1.00 98.50 120 ILE A O 1
ATOM 964 N N . GLY A 1 121 ? 5.213 8.352 -19.248 1.00 98.25 121 GLY A N 1
ATOM 965 C CA . GLY A 1 121 ? 5.247 9.006 -20.552 1.00 98.25 121 GLY A CA 1
ATOM 966 C C . GLY A 1 121 ? 6.645 9.476 -20.961 1.00 98.25 121 GLY A C 1
ATOM 967 O O . GLY A 1 121 ? 6.962 9.419 -22.151 1.00 98.25 121 GLY A O 1
ATOM 968 N N . SER A 1 122 ? 7.476 9.879 -19.997 1.00 97.88 122 SER A N 1
ATOM 969 C CA . SER A 1 122 ? 8.833 10.390 -20.224 1.00 97.88 122 SER A CA 1
ATOM 970 C C . SER A 1 122 ? 9.904 9.315 -20.446 1.00 97.88 122 SER A C 1
ATOM 972 O O . SER A 1 122 ? 10.985 9.646 -20.927 1.00 97.88 122 SER A O 1
ATOM 974 N N . ILE A 1 123 ? 9.608 8.044 -20.149 1.00 98.38 123 ILE A N 1
ATOM 975 C CA . ILE A 1 123 ? 10.546 6.934 -20.374 1.00 98.38 123 ILE A CA 1
ATOM 976 C C 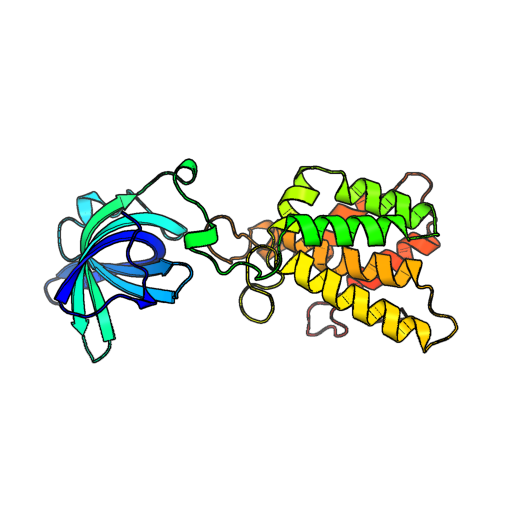. ILE A 1 123 ? 10.824 6.774 -21.872 1.00 98.38 123 ILE A C 1
ATOM 978 O O . ILE A 1 123 ? 9.898 6.722 -22.688 1.00 98.38 123 ILE A O 1
ATOM 982 N N . SER A 1 124 ? 12.104 6.687 -22.234 1.00 98.25 124 SER A N 1
ATOM 983 C CA . SER A 1 124 ? 12.557 6.580 -23.626 1.00 98.25 124 SER A CA 1
ATOM 984 C C . SER A 1 124 ? 12.700 5.128 -24.087 1.00 98.25 124 SER A C 1
ATOM 986 O O . SER A 1 124 ? 12.421 4.819 -25.245 1.00 98.25 124 SER A O 1
ATOM 988 N N . ASN A 1 125 ? 13.095 4.220 -23.192 1.00 98.31 125 ASN A N 1
ATOM 989 C CA . ASN A 1 125 ? 13.215 2.794 -23.456 1.00 98.31 125 ASN A CA 1
ATOM 990 C C . ASN A 1 125 ? 11.825 2.195 -23.752 1.00 98.31 125 ASN A C 1
ATOM 992 O O . ASN A 1 125 ? 10.973 2.139 -22.856 1.00 98.31 125 ASN A O 1
ATOM 996 N N . PRO A 1 126 ? 11.578 1.706 -24.982 1.00 98.00 126 PRO A N 1
ATOM 997 C CA . PRO A 1 126 ? 10.245 1.282 -25.396 1.00 98.00 126 PRO A CA 1
ATOM 998 C C . PRO A 1 126 ? 9.754 0.044 -24.639 1.00 98.00 126 PRO A C 1
ATOM 1000 O O . PRO A 1 126 ? 8.559 -0.063 -24.378 1.00 98.00 126 PRO A O 1
ATOM 1003 N N . HIS A 1 127 ? 10.652 -0.862 -24.237 1.00 98.44 127 HIS A N 1
ATOM 1004 C CA . HIS A 1 127 ? 10.276 -2.075 -23.511 1.00 98.44 127 HIS A CA 1
ATOM 1005 C C . HIS A 1 127 ? 9.852 -1.758 -22.073 1.00 98.44 127 HIS A C 1
ATOM 1007 O O . HIS A 1 127 ? 8.809 -2.235 -21.629 1.00 98.44 127 HIS A O 1
ATOM 1013 N N . LEU A 1 128 ? 10.610 -0.911 -21.363 1.00 98.62 128 LEU A N 1
ATOM 1014 C CA . LEU A 1 128 ? 10.247 -0.474 -20.006 1.00 98.62 128 LEU A CA 1
ATOM 1015 C C . LEU A 1 128 ? 8.944 0.323 -20.011 1.00 98.62 128 LEU A C 1
ATOM 1017 O O . LEU A 1 128 ? 8.064 0.070 -19.189 1.00 98.62 128 LEU A O 1
ATOM 1021 N N . LYS A 1 129 ? 8.789 1.240 -20.971 1.00 98.56 129 LYS A N 1
ATOM 1022 C CA . LYS A 1 129 ? 7.559 2.016 -21.124 1.00 98.56 129 LYS A CA 1
ATOM 1023 C C . LYS A 1 129 ? 6.352 1.120 -21.389 1.00 98.56 129 LYS A C 1
ATOM 1025 O O . LYS A 1 129 ? 5.335 1.288 -20.724 1.00 98.56 129 LYS A O 1
ATOM 1030 N N . ALA A 1 130 ? 6.473 0.158 -22.306 1.00 98.31 130 ALA A N 1
ATOM 1031 C CA . ALA A 1 130 ? 5.398 -0.781 -22.614 1.00 98.31 130 ALA A CA 1
ATOM 1032 C C . ALA A 1 130 ? 5.002 -1.627 -21.395 1.00 98.31 130 ALA A C 1
ATOM 1034 O O . ALA A 1 130 ? 3.814 -1.770 -21.126 1.00 98.31 130 ALA A O 1
ATOM 1035 N N . LEU A 1 131 ? 5.976 -2.126 -20.623 1.00 98.69 131 LEU A N 1
ATOM 1036 C CA . LEU A 1 131 ? 5.716 -2.872 -19.387 1.00 98.69 131 LEU A CA 1
ATOM 1037 C C . LEU A 1 131 ? 4.971 -2.021 -18.350 1.00 98.69 131 LEU A C 1
ATOM 1039 O O . LEU A 1 131 ? 3.952 -2.450 -17.817 1.00 98.69 131 LEU A O 1
ATOM 1043 N N . LEU A 1 132 ? 5.448 -0.805 -18.074 1.00 98.69 132 LEU A N 1
ATOM 1044 C CA . LEU A 1 132 ? 4.802 0.081 -17.102 1.00 98.69 132 LEU A CA 1
ATOM 1045 C C . LEU A 1 132 ? 3.393 0.471 -17.552 1.00 98.69 132 LEU A C 1
ATOM 1047 O O . LEU A 1 132 ? 2.471 0.473 -16.744 1.00 98.69 132 LEU A O 1
ATOM 1051 N N . GLN A 1 133 ? 3.201 0.754 -18.841 1.00 98.25 133 GLN A N 1
ATOM 1052 C CA . GLN A 1 133 ? 1.873 1.015 -19.392 1.00 98.25 133 GLN A CA 1
ATOM 1053 C C . GLN A 1 133 ? 0.960 -0.207 -19.264 1.00 98.25 133 GLN A C 1
ATOM 1055 O O . GLN A 1 133 ? -0.190 -0.039 -18.873 1.00 98.25 133 GLN A O 1
ATOM 1060 N N . ALA A 1 134 ? 1.448 -1.420 -19.537 1.00 98.06 134 ALA A N 1
ATOM 1061 C CA . ALA A 1 134 ? 0.669 -2.646 -19.368 1.00 98.06 134 ALA A CA 1
ATOM 1062 C C . ALA A 1 134 ? 0.221 -2.833 -17.909 1.00 98.06 134 ALA A C 1
ATOM 1064 O O . ALA A 1 134 ? -0.959 -3.048 -17.662 1.00 98.06 134 ALA A O 1
ATOM 1065 N N . ILE A 1 135 ? 1.132 -2.656 -16.949 1.00 98.50 135 ILE A N 1
ATOM 1066 C CA . ILE A 1 135 ? 0.843 -2.775 -15.512 1.00 98.50 135 ILE A CA 1
ATOM 1067 C C . ILE A 1 135 ? -0.146 -1.702 -15.038 1.00 98.50 135 ILE A C 1
ATOM 1069 O O . ILE A 1 135 ? -1.134 -2.016 -14.386 1.00 98.50 135 ILE A O 1
ATOM 1073 N N . PHE A 1 136 ? 0.102 -0.424 -15.340 1.00 98.19 136 PHE A N 1
ATOM 1074 C CA . PHE A 1 136 ? -0.688 0.683 -14.784 1.00 98.19 136 PHE A CA 1
ATOM 1075 C C . PHE A 1 136 ? -1.957 1.016 -15.588 1.00 98.19 136 PHE A C 1
ATOM 1077 O O . PHE A 1 136 ? -2.741 1.863 -15.157 1.00 98.19 136 PHE A O 1
ATOM 1084 N N . SER A 1 137 ? -2.177 0.367 -16.737 1.00 96.69 137 SER A N 1
ATOM 1085 C CA . SER A 1 137 ? -3.464 0.394 -17.451 1.00 96.69 137 SER A CA 1
ATOM 1086 C C . SER A 1 137 ? -4.415 -0.725 -17.022 1.00 96.69 137 SER A C 1
ATOM 1088 O O . SER A 1 137 ? -5.615 -0.619 -17.286 1.00 96.69 137 SER A O 1
ATOM 1090 N N . ASP A 1 138 ? -3.916 -1.750 -16.323 1.00 97.88 138 ASP A N 1
ATOM 1091 C CA . ASP A 1 138 ? -4.768 -2.698 -15.615 1.00 97.88 138 ASP A CA 1
ATOM 1092 C C . ASP A 1 138 ? -5.551 -1.954 -14.526 1.00 97.88 138 ASP A C 1
ATOM 1094 O O . ASP A 1 138 ? -4.989 -1.269 -13.665 1.00 97.88 138 ASP A O 1
ATOM 1098 N N . ARG A 1 139 ? -6.879 -2.065 -14.589 1.00 96.44 139 ARG A N 1
ATOM 1099 C CA . ARG A 1 139 ? -7.777 -1.314 -13.713 1.00 96.44 139 ARG A CA 1
ATOM 1100 C C . ARG A 1 139 ? -7.630 -1.724 -12.251 1.00 96.44 139 ARG A C 1
ATOM 1102 O O . ARG A 1 139 ? -7.655 -0.854 -11.385 1.00 96.44 139 ARG A O 1
ATOM 1109 N N . GLU A 1 140 ? -7.485 -3.015 -11.971 1.00 95.25 140 GLU A N 1
ATOM 1110 C CA . GLU A 1 140 ? -7.371 -3.511 -10.600 1.00 95.25 140 GLU A CA 1
ATOM 1111 C C . GLU A 1 140 ? -6.061 -3.038 -9.972 1.00 95.25 140 GLU A C 1
ATOM 1113 O O . GLU A 1 140 ? -6.056 -2.550 -8.839 1.00 95.25 140 GLU A O 1
ATOM 1118 N N . ILE A 1 141 ? -4.961 -3.099 -10.729 1.00 97.00 141 ILE A N 1
ATOM 1119 C CA . ILE A 1 141 ? -3.661 -2.592 -10.283 1.00 97.00 141 ILE A CA 1
ATOM 1120 C C . ILE A 1 141 ? -3.717 -1.080 -10.089 1.00 97.00 141 ILE A C 1
ATOM 1122 O O . ILE A 1 141 ? -3.287 -0.595 -9.045 1.00 97.00 141 ILE A O 1
ATOM 1126 N N . ALA A 1 142 ? -4.261 -0.325 -11.045 1.00 96.12 142 ALA A N 1
ATOM 1127 C CA . ALA A 1 142 ? -4.347 1.129 -10.952 1.00 96.12 142 ALA A CA 1
ATOM 1128 C C . ALA A 1 142 ? -5.159 1.585 -9.728 1.00 96.12 142 ALA A C 1
ATOM 1130 O O . ALA A 1 142 ? -4.696 2.434 -8.959 1.00 96.12 142 ALA A O 1
ATOM 1131 N N . ASP A 1 143 ? -6.338 0.998 -9.512 1.00 93.00 143 ASP A N 1
ATOM 1132 C CA . ASP A 1 143 ? -7.219 1.331 -8.389 1.00 93.00 143 ASP A CA 1
ATOM 1133 C C . ASP A 1 143 ? -6.603 0.923 -7.039 1.00 93.00 143 ASP A C 1
ATOM 1135 O O . ASP A 1 143 ? -6.792 1.604 -6.023 1.00 93.00 143 ASP A O 1
ATOM 1139 N N . ALA A 1 144 ? -5.853 -0.182 -7.001 1.00 93.44 144 ALA A N 1
ATOM 1140 C CA . ALA A 1 144 ? -5.152 -0.615 -5.800 1.00 93.44 144 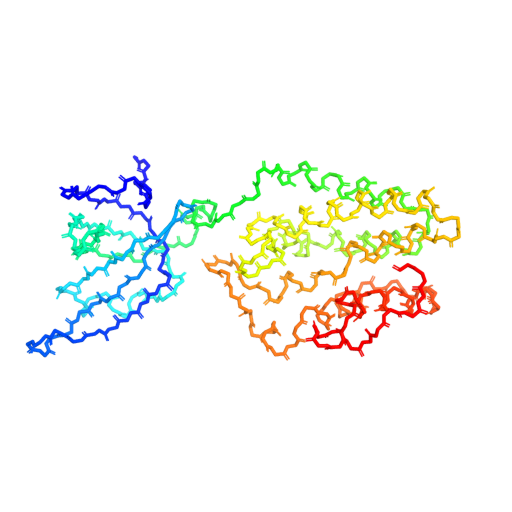ALA A CA 1
ATOM 1141 C C . ALA A 1 144 ? -3.930 0.269 -5.508 1.00 93.44 144 ALA A C 1
ATOM 1143 O O . ALA A 1 144 ? -3.780 0.745 -4.386 1.00 93.44 144 ALA A O 1
ATOM 1144 N N . TYR A 1 145 ? -3.112 0.587 -6.512 1.00 95.31 145 TYR A N 1
ATOM 1145 C CA . TYR A 1 145 ? -1.892 1.388 -6.366 1.00 95.31 145 TYR A CA 1
ATOM 1146 C C . TYR A 1 145 ? -2.170 2.826 -5.902 1.00 95.31 145 TYR A C 1
ATOM 1148 O O . TYR A 1 145 ? -1.416 3.376 -5.101 1.00 95.31 145 TYR A O 1
ATOM 1156 N N . ARG A 1 146 ? -3.289 3.428 -6.336 1.00 93.31 146 ARG A N 1
ATOM 1157 C CA . ARG A 1 146 ? -3.737 4.752 -5.856 1.00 93.31 146 ARG A CA 1
ATOM 1158 C C . ARG A 1 146 ? -4.175 4.762 -4.394 1.00 93.31 146 ARG A C 1
ATOM 1160 O O . ARG A 1 146 ? -4.196 5.827 -3.784 1.00 93.31 146 ARG A O 1
ATOM 1167 N N . ARG A 1 147 ? -4.564 3.611 -3.840 1.00 89.88 147 ARG A N 1
ATOM 1168 C CA . ARG A 1 147 ? -5.109 3.500 -2.479 1.00 89.88 147 ARG A CA 1
ATOM 1169 C C . ARG A 1 147 ? -4.143 2.864 -1.492 1.00 89.88 147 ARG A C 1
ATOM 1171 O O . ARG A 1 147 ? -4.217 3.190 -0.312 1.00 89.88 147 ARG A O 1
ATOM 1178 N N . ALA A 1 148 ? -3.244 2.002 -1.950 1.00 90.25 148 ALA A N 1
ATOM 1179 C CA . ALA A 1 148 ? -2.365 1.242 -1.080 1.00 90.25 148 ALA A CA 1
ATOM 1180 C C . ALA A 1 148 ? -1.502 2.163 -0.190 1.00 90.25 148 ALA A C 1
ATOM 1182 O O . ALA A 1 148 ? -0.956 3.168 -0.667 1.00 90.25 148 ALA A O 1
ATOM 1183 N N . PRO A 1 149 ? -1.355 1.837 1.103 1.00 86.62 149 PRO A N 1
ATOM 1184 C CA . PRO A 1 149 ? -0.344 2.451 1.953 1.00 86.62 149 PRO A CA 1
ATOM 1185 C C . PRO A 1 149 ? 1.052 1.939 1.580 1.00 86.62 149 PRO A C 1
ATOM 1187 O O . PRO A 1 149 ? 1.197 0.845 1.035 1.00 86.62 149 PRO A O 1
ATOM 1190 N N . ALA A 1 150 ? 2.101 2.700 1.905 1.00 81.31 150 ALA A N 1
ATOM 1191 C CA . ALA A 1 150 ? 3.473 2.223 1.701 1.00 81.31 150 ALA A CA 1
ATOM 1192 C C . ALA A 1 150 ? 3.984 1.376 2.878 1.00 81.31 150 ALA A C 1
ATOM 1194 O O . ALA A 1 150 ? 5.005 0.706 2.753 1.00 81.31 150 ALA A O 1
ATOM 1195 N N . ALA A 1 151 ? 3.313 1.402 4.030 1.00 76.19 151 ALA A N 1
ATOM 1196 C CA . ALA A 1 151 ? 3.710 0.632 5.203 1.00 76.19 151 ALA A CA 1
ATOM 1197 C C . ALA A 1 151 ? 2.522 0.365 6.131 1.00 76.19 151 ALA A C 1
ATOM 1199 O O . ALA A 1 151 ? 1.522 1.077 6.109 1.00 76.19 151 ALA A O 1
ATOM 1200 N N . LYS A 1 152 ? 2.672 -0.628 7.016 1.00 60.22 152 LYS A N 1
ATOM 1201 C CA . LYS A 1 152 ? 1.684 -0.946 8.058 1.00 60.22 152 LYS A CA 1
ATOM 1202 C C . LYS A 1 152 ? 1.698 0.030 9.247 1.00 60.22 152 LYS A C 1
ATOM 1204 O O . LYS A 1 152 ? 0.697 0.138 9.944 1.00 60.22 152 LYS A O 1
ATOM 1209 N N . GLY A 1 153 ? 2.821 0.704 9.521 1.00 56.00 153 GLY A N 1
ATOM 1210 C CA . GLY A 1 153 ? 2.983 1.484 10.759 1.00 56.00 153 GLY A CA 1
ATOM 1211 C C . GLY A 1 153 ? 3.776 2.785 10.641 1.00 56.00 153 GLY A C 1
ATOM 1212 O O . GLY A 1 153 ? 3.290 3.823 11.077 1.00 56.00 153 GLY A O 1
ATOM 1213 N N . ILE A 1 154 ? 4.986 2.760 10.073 1.00 43.78 154 ILE A N 1
ATOM 1214 C CA . ILE A 1 154 ? 5.892 3.923 10.053 1.00 43.78 154 ILE A CA 1
ATOM 1215 C C . ILE A 1 154 ? 6.170 4.332 8.599 1.00 43.78 154 ILE A C 1
ATOM 1217 O O . ILE A 1 154 ? 6.479 3.468 7.789 1.00 43.78 154 ILE A O 1
ATOM 1221 N N . HIS A 1 155 ? 6.083 5.641 8.316 1.00 52.91 155 HIS A N 1
ATOM 1222 C CA . HIS A 1 155 ? 6.255 6.303 7.009 1.00 52.91 155 HIS A CA 1
ATOM 1223 C C . HIS A 1 155 ? 5.252 5.856 5.928 1.00 52.91 155 HIS A C 1
ATOM 1225 O O . HIS A 1 155 ? 5.304 4.743 5.426 1.00 52.91 155 HIS A O 1
ATOM 1231 N N . HIS A 1 156 ? 4.345 6.756 5.533 1.00 59.09 156 HIS A N 1
ATOM 1232 C CA . HIS A 1 156 ? 3.339 6.512 4.488 1.00 59.09 156 HIS A CA 1
ATOM 1233 C C . HIS A 1 156 ? 2.309 5.405 4.796 1.00 59.09 156 HIS A C 1
ATOM 1235 O O . HIS A 1 156 ? 1.727 4.816 3.883 1.00 59.09 156 HIS A O 1
ATOM 1241 N N . ALA A 1 157 ? 2.032 5.149 6.081 1.00 74.94 157 ALA A N 1
ATOM 1242 C CA . ALA A 1 157 ? 0.932 4.294 6.540 1.00 74.94 157 ALA A CA 1
ATOM 1243 C C . ALA A 1 157 ? -0.424 5.023 6.438 1.00 74.94 157 ALA A C 1
ATOM 1245 O O . ALA A 1 157 ? -1.074 5.320 7.440 1.00 74.94 157 ALA A O 1
ATOM 1246 N N . TRP A 1 158 ? -0.801 5.394 5.216 1.00 79.44 158 TRP A N 1
ATOM 1247 C CA . TRP A 1 158 ? -2.049 6.077 4.882 1.00 79.44 158 TRP A CA 1
ATOM 1248 C C . TRP A 1 158 ? -2.525 5.692 3.485 1.00 79.44 158 TRP A C 1
ATOM 1250 O O . TRP A 1 158 ? -1.727 5.284 2.643 1.00 79.44 158 TRP A O 1
ATOM 1260 N N . ILE A 1 159 ? -3.817 5.860 3.215 1.00 83.88 159 ILE A N 1
ATOM 1261 C CA . ILE A 1 159 ? -4.381 5.639 1.882 1.00 83.88 159 ILE A CA 1
ATOM 1262 C C . ILE A 1 159 ? -3.702 6.573 0.872 1.00 83.88 159 ILE A C 1
ATOM 1264 O O . ILE A 1 159 ? -3.594 7.783 1.095 1.00 83.88 159 ILE A O 1
ATOM 1268 N N . GLY A 1 160 ? -3.213 5.988 -0.223 1.00 87.38 160 GLY A N 1
ATOM 1269 C CA . GLY A 1 160 ? -2.407 6.662 -1.249 1.00 87.38 160 GLY A CA 1
ATOM 1270 C C . GLY A 1 160 ? -0.934 6.858 -0.878 1.00 87.38 160 GLY A C 1
ATOM 1271 O O . GLY A 1 160 ? -0.194 7.511 -1.614 1.00 87.38 160 GLY A O 1
ATOM 1272 N N . GLY A 1 161 ? -0.491 6.290 0.245 1.00 90.38 161 GLY A N 1
ATOM 1273 C CA . GLY A 1 161 ? 0.880 6.405 0.726 1.00 90.38 161 GLY A CA 1
ATOM 1274 C C . GLY A 1 161 ? 1.914 5.771 -0.203 1.00 90.38 161 GLY A C 1
ATOM 1275 O O . GLY A 1 161 ? 2.991 6.341 -0.357 1.00 90.38 161 GLY A O 1
ATOM 1276 N N . LEU A 1 162 ? 1.597 4.645 -0.858 1.00 94.44 162 LEU A N 1
ATOM 1277 C CA . LEU A 1 162 ? 2.507 3.988 -1.805 1.00 94.44 162 LEU A CA 1
ATOM 1278 C C . LEU A 1 162 ? 2.811 4.894 -3.002 1.00 94.44 162 LEU A C 1
ATOM 1280 O O . LEU A 1 162 ? 3.973 5.130 -3.326 1.00 94.44 162 LEU A O 1
ATOM 1284 N N . LEU A 1 163 ? 1.766 5.442 -3.624 1.00 96.25 163 LEU A N 1
ATOM 1285 C CA . LEU A 1 163 ? 1.907 6.345 -4.762 1.00 96.25 163 LEU A CA 1
ATOM 1286 C C . LEU A 1 163 ? 2.688 7.610 -4.378 1.00 96.25 163 LEU A C 1
ATOM 1288 O O . LEU A 1 163 ? 3.602 8.017 -5.092 1.00 96.25 163 LEU A O 1
ATOM 1292 N N . GLU A 1 164 ? 2.377 8.208 -3.227 1.00 94.25 164 GLU A N 1
ATOM 1293 C CA . GLU A 1 164 ? 3.118 9.363 -2.716 1.00 94.25 164 GLU A CA 1
ATOM 1294 C C . GLU A 1 164 ? 4.605 9.048 -2.498 1.00 94.25 164 GLU A C 1
ATOM 1296 O O . GLU A 1 164 ? 5.467 9.828 -2.914 1.00 94.25 164 GLU A O 1
ATOM 1301 N N . HIS A 1 165 ? 4.901 7.898 -1.887 1.00 93.88 165 HIS A N 1
ATOM 1302 C CA . HIS A 1 165 ? 6.259 7.419 -1.647 1.00 93.88 165 HIS A CA 1
ATOM 1303 C C . HIS A 1 165 ? 7.034 7.249 -2.960 1.00 93.88 165 HIS A C 1
ATOM 1305 O O . HIS A 1 165 ? 8.120 7.808 -3.119 1.00 93.88 165 HIS A O 1
ATOM 1311 N N . VAL A 1 166 ? 6.449 6.557 -3.936 1.00 96.75 166 VAL A N 1
ATOM 1312 C CA . VAL A 1 166 ? 7.068 6.312 -5.244 1.00 96.75 166 VAL A CA 1
ATOM 1313 C C . VAL A 1 166 ? 7.321 7.609 -6.013 1.00 96.75 166 VAL A C 1
ATOM 1315 O O . VAL A 1 166 ? 8.375 7.754 -6.636 1.00 96.75 166 VAL A O 1
ATOM 1318 N N . LEU A 1 167 ? 6.415 8.589 -5.951 1.00 97.44 167 LEU A N 1
ATOM 1319 C CA . LEU A 1 167 ? 6.631 9.904 -6.569 1.00 97.44 167 LEU A CA 1
ATOM 1320 C C . LEU A 1 167 ? 7.770 10.680 -5.892 1.00 97.44 167 LEU A C 1
ATOM 1322 O O . LEU A 1 167 ? 8.562 11.334 -6.574 1.00 97.44 167 LEU A O 1
ATOM 1326 N N . SER A 1 168 ? 7.888 10.586 -4.566 1.00 95.06 168 SER A N 1
ATOM 1327 C CA . SER A 1 168 ? 9.006 11.181 -3.825 1.00 95.06 168 SER A CA 1
ATOM 1328 C C . SER A 1 168 ? 10.341 10.530 -4.209 1.00 95.06 168 SER A C 1
ATOM 1330 O O . SER A 1 168 ? 11.287 11.231 -4.580 1.00 95.06 168 SER A O 1
ATOM 1332 N N . MET A 1 169 ? 10.390 9.195 -4.235 1.00 95.94 169 MET A N 1
ATOM 1333 C CA . MET A 1 169 ? 11.562 8.423 -4.663 1.00 95.94 169 MET A CA 1
ATOM 1334 C C . MET A 1 169 ? 11.934 8.704 -6.121 1.00 95.94 169 MET A C 1
ATOM 1336 O O . MET A 1 169 ? 13.107 8.850 -6.442 1.00 95.94 169 MET A O 1
ATOM 1340 N N . SER A 1 170 ? 10.943 8.873 -6.996 1.00 97.69 170 SER A N 1
ATOM 1341 C CA . SER A 1 170 ? 11.129 9.243 -8.403 1.00 97.69 170 SER A CA 1
ATOM 1342 C C . SER A 1 170 ? 11.837 10.589 -8.569 1.00 97.69 170 SER A C 1
ATOM 1344 O O . SER A 1 170 ? 12.706 10.744 -9.429 1.00 97.69 170 SER A O 1
ATOM 1346 N N . ALA A 1 171 ? 11.476 11.583 -7.752 1.00 96.25 171 ALA A N 1
ATOM 1347 C CA . ALA A 1 171 ? 12.141 12.882 -7.762 1.00 96.25 171 ALA A CA 1
ATOM 1348 C C . ALA A 1 171 ? 13.600 12.770 -7.292 1.00 96.25 171 ALA A C 1
ATOM 1350 O O . ALA A 1 171 ? 14.491 13.349 -7.918 1.00 96.25 171 ALA A O 1
ATOM 1351 N N . LEU A 1 172 ? 13.851 11.985 -6.239 1.00 95.06 172 LEU A N 1
ATOM 1352 C CA . LEU A 1 172 ? 15.198 11.738 -5.726 1.00 95.06 172 LEU A CA 1
ATOM 1353 C C . LEU A 1 172 ? 16.067 10.972 -6.733 1.00 95.06 172 LEU A C 1
ATOM 1355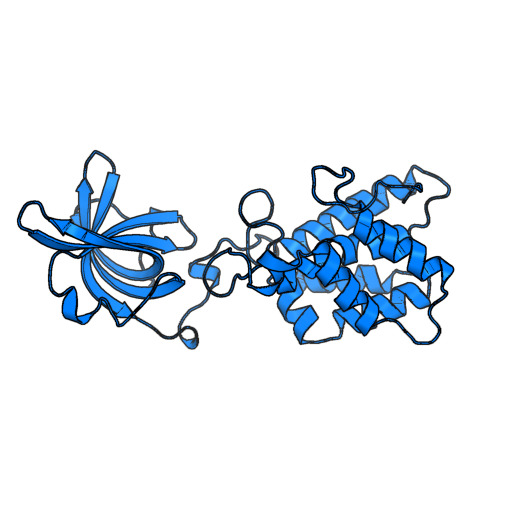 O O . LEU A 1 172 ? 17.203 11.370 -6.976 1.00 95.06 172 LEU A O 1
ATOM 1359 N N . ALA A 1 173 ? 15.531 9.926 -7.360 1.00 95.88 173 ALA A N 1
ATOM 1360 C CA . ALA A 1 173 ? 16.223 9.126 -8.366 1.00 95.88 173 ALA A CA 1
ATOM 1361 C C . ALA A 1 173 ? 16.666 9.978 -9.562 1.00 95.88 173 ALA A C 1
ATOM 1363 O O . ALA A 1 173 ? 17.831 9.927 -9.951 1.00 95.88 173 ALA A O 1
ATOM 1364 N N . ARG A 1 174 ? 15.782 10.843 -10.084 1.00 95.44 174 ARG A N 1
ATOM 1365 C CA . ARG A 1 174 ? 16.138 11.806 -11.142 1.00 95.44 174 ARG A CA 1
ATOM 1366 C C . ARG A 1 174 ? 17.255 12.753 -10.717 1.00 95.44 174 ARG A C 1
ATOM 1368 O O . ARG A 1 174 ? 18.177 12.996 -11.493 1.00 95.44 174 ARG A O 1
ATOM 1375 N N . PHE A 1 175 ? 17.174 13.284 -9.498 1.00 94.31 175 PHE A N 1
ATOM 1376 C CA . PHE A 1 175 ? 18.195 14.181 -8.965 1.00 94.31 175 PHE A CA 1
ATOM 1377 C C . PHE A 1 175 ? 19.550 13.478 -8.809 1.00 94.31 175 PHE A C 1
ATOM 1379 O O . PHE A 1 175 ? 20.576 14.032 -9.186 1.00 94.31 175 PHE A O 1
ATOM 1386 N N . LEU A 1 176 ? 19.582 12.252 -8.288 1.00 92.00 176 LEU A N 1
ATOM 1387 C CA . LEU A 1 176 ? 20.828 11.499 -8.130 1.00 92.00 176 LEU A CA 1
ATOM 1388 C C . LEU A 1 176 ? 21.417 11.102 -9.487 1.00 92.00 176 LEU A C 1
ATOM 1390 O O . LEU A 1 176 ? 22.599 11.338 -9.726 1.00 92.00 176 LEU A O 1
ATOM 1394 N N . ALA A 1 177 ? 20.600 10.586 -10.405 1.00 93.62 177 ALA A N 1
ATOM 1395 C CA . ALA A 1 177 ? 21.044 10.193 -11.740 1.00 93.62 177 ALA A CA 1
ATOM 1396 C C . ALA A 1 177 ? 21.662 11.362 -12.527 1.00 93.62 177 ALA A C 1
ATOM 1398 O O . ALA A 1 177 ? 22.614 11.158 -13.275 1.00 93.62 177 ALA A O 1
ATOM 1399 N N . SER A 1 178 ? 21.205 12.606 -12.316 1.00 92.31 178 SER A N 1
ATOM 1400 C CA . SER A 1 178 ? 21.820 13.775 -12.962 1.00 92.31 178 SER A CA 1
ATOM 1401 C C . SER A 1 178 ? 23.245 14.074 -12.476 1.00 92.31 178 SER A C 1
ATOM 1403 O O . SER A 1 178 ? 23.962 14.824 -13.134 1.00 92.31 178 SER A O 1
ATOM 1405 N N . HIS A 1 179 ? 23.652 13.529 -11.326 1.00 92.69 179 HIS A N 1
ATOM 1406 C CA . HIS A 1 179 ? 24.985 13.711 -10.744 1.00 92.69 179 HIS A CA 1
ATOM 1407 C C . HIS A 1 179 ? 25.944 12.552 -11.041 1.00 92.69 179 HIS A C 1
ATOM 1409 O O . HIS A 1 179 ? 27.155 12.741 -10.925 1.00 92.69 179 HIS A O 1
ATOM 1415 N N . TYR A 1 180 ? 25.436 11.378 -11.431 1.00 91.38 180 TYR A N 1
ATOM 1416 C CA . TYR A 1 180 ? 26.238 10.182 -11.697 1.00 91.38 180 TYR A CA 1
ATOM 1417 C C . TYR A 1 180 ? 26.151 9.786 -13.179 1.00 91.38 180 TYR A C 1
ATOM 1419 O O . TYR A 1 180 ? 25.226 9.079 -13.583 1.00 91.38 180 TYR A O 1
ATOM 1427 N N . PRO A 1 181 ? 27.117 10.221 -14.015 1.00 85.00 181 PRO A N 1
ATOM 1428 C CA . PRO A 1 181 ? 27.169 9.824 -15.416 1.00 85.00 181 PRO A CA 1
ATOM 1429 C C . PRO A 1 181 ? 27.276 8.300 -15.543 1.00 85.00 181 PRO A C 1
ATOM 1431 O O . PRO A 1 181 ? 28.141 7.688 -14.919 1.00 85.00 181 PRO A O 1
ATOM 1434 N N . GLY A 1 182 ? 26.427 7.700 -16.377 1.00 88.69 182 GLY A N 1
ATOM 1435 C CA . GLY A 1 182 ? 26.417 6.253 -16.628 1.00 88.69 182 GLY A CA 1
ATOM 1436 C C . GLY A 1 182 ? 25.272 5.487 -15.966 1.00 88.69 182 GLY A C 1
ATOM 1437 O O . GLY A 1 182 ? 25.130 4.307 -16.261 1.00 88.69 182 GLY A O 1
ATOM 1438 N N . ILE A 1 183 ? 24.453 6.150 -15.143 1.00 95.12 183 ILE A N 1
ATOM 1439 C CA . ILE A 1 183 ? 23.184 5.603 -14.651 1.00 95.12 183 ILE A CA 1
ATOM 1440 C C . ILE A 1 183 ? 22.154 5.572 -15.789 1.00 95.12 183 ILE A C 1
ATOM 1442 O O . ILE A 1 183 ? 21.863 6.600 -16.408 1.00 95.12 183 ILE A O 1
ATOM 1446 N N . ASP A 1 184 ? 21.585 4.399 -16.050 1.00 96.88 184 ASP A N 1
ATOM 1447 C CA . ASP A 1 184 ? 20.410 4.203 -16.891 1.00 96.88 184 ASP A CA 1
ATOM 1448 C C . ASP A 1 184 ? 19.172 4.713 -16.144 1.00 96.88 184 ASP A C 1
ATOM 1450 O O . ASP A 1 184 ? 18.559 4.026 -15.322 1.00 96.88 184 ASP A O 1
ATOM 1454 N N . LEU A 1 185 ? 18.817 5.968 -16.428 1.00 97.00 185 LEU A N 1
ATOM 1455 C CA . LEU A 1 185 ? 17.693 6.634 -15.782 1.00 97.00 185 LEU A CA 1
ATOM 1456 C C . LEU A 1 185 ? 16.368 5.903 -16.027 1.00 97.00 185 LEU A C 1
ATOM 1458 O O . LEU A 1 185 ? 15.556 5.822 -15.112 1.00 97.00 185 LEU A O 1
ATOM 1462 N N . ASP A 1 186 ? 16.133 5.370 -17.225 1.00 98.31 186 ASP A N 1
ATOM 1463 C CA . ASP A 1 186 ? 14.867 4.702 -17.534 1.00 98.31 186 ASP A CA 1
ATOM 1464 C C . ASP A 1 186 ? 14.718 3.414 -16.717 1.00 98.31 186 ASP A C 1
ATOM 1466 O O . ASP A 1 186 ? 13.643 3.147 -16.172 1.00 98.31 186 ASP A O 1
ATOM 1470 N N . LEU A 1 187 ? 15.802 2.641 -16.588 1.00 98.44 187 LEU A N 1
ATOM 1471 C CA . LEU A 1 187 ? 15.839 1.432 -15.769 1.00 98.44 187 LEU A CA 1
ATOM 1472 C C . LEU A 1 187 ? 15.672 1.746 -14.277 1.00 98.44 187 LEU A C 1
ATOM 1474 O O . LEU A 1 187 ? 14.837 1.117 -13.623 1.00 98.44 187 LEU A O 1
ATOM 1478 N N . LEU A 1 188 ? 16.398 2.740 -13.754 1.00 97.94 188 LEU A N 1
ATOM 1479 C CA . LEU A 1 188 ? 16.268 3.187 -12.364 1.00 97.94 188 LEU A CA 1
ATOM 1480 C C . LEU A 1 188 ? 14.835 3.644 -12.064 1.00 97.94 188 LEU A C 1
ATOM 1482 O O . LEU A 1 188 ? 14.243 3.241 -11.064 1.00 97.94 188 LEU A O 1
ATOM 1486 N N . MET A 1 189 ? 14.248 4.452 -12.949 1.00 98.44 189 MET A N 1
ATOM 1487 C CA . MET A 1 189 ? 12.874 4.926 -12.803 1.00 98.44 189 MET A CA 1
ATOM 1488 C C . MET A 1 189 ? 11.874 3.768 -12.826 1.00 98.44 189 MET A C 1
ATOM 1490 O O . MET A 1 189 ? 10.999 3.718 -11.964 1.00 98.44 189 MET A O 1
ATOM 1494 N N . ALA A 1 190 ? 12.012 2.809 -13.746 1.00 98.56 190 ALA A N 1
ATOM 1495 C CA . ALA A 1 190 ? 11.162 1.619 -13.768 1.00 98.56 190 ALA A CA 1
ATOM 1496 C C . ALA A 1 190 ? 11.288 0.796 -12.474 1.00 98.56 190 ALA A C 1
ATOM 1498 O O . ALA A 1 190 ? 10.272 0.373 -11.921 1.00 98.56 190 ALA A O 1
ATOM 1499 N N . GLY A 1 191 ? 12.509 0.630 -11.954 1.00 98.12 191 GLY A N 1
ATOM 1500 C CA . GLY A 1 191 ? 12.758 0.002 -10.657 1.00 98.12 191 GLY A CA 1
ATOM 1501 C C . GLY A 1 191 ? 12.039 0.727 -9.520 1.00 98.12 191 GLY A C 1
ATOM 1502 O O . GLY A 1 191 ? 11.296 0.100 -8.771 1.00 98.12 191 GLY A O 1
ATOM 1503 N N . VAL A 1 192 ? 12.164 2.054 -9.435 1.00 98.00 192 VAL A N 1
ATOM 1504 C CA . VAL A 1 192 ? 11.492 2.875 -8.411 1.00 98.00 192 VAL A CA 1
ATOM 1505 C C . VAL A 1 192 ? 9.971 2.742 -8.473 1.00 98.00 192 VAL A C 1
ATOM 1507 O O . VAL A 1 192 ? 9.337 2.599 -7.429 1.00 98.00 192 VAL A O 1
ATOM 1510 N N . LEU A 1 193 ? 9.368 2.750 -9.664 1.00 98.38 193 LEU A N 1
ATOM 1511 C CA . LEU A 1 193 ? 7.912 2.617 -9.797 1.00 98.38 193 LEU A CA 1
ATOM 1512 C C . LEU A 1 193 ? 7.398 1.229 -9.378 1.00 98.38 193 LEU A C 1
ATOM 1514 O O . LEU A 1 193 ? 6.252 1.102 -8.943 1.00 98.38 193 LEU A O 1
ATOM 1518 N N . LEU A 1 194 ? 8.227 0.190 -9.503 1.00 98.44 194 LEU A N 1
ATOM 1519 C CA . LEU A 1 194 ? 7.807 -1.202 -9.335 1.00 98.44 194 LEU A CA 1
ATOM 1520 C C . LEU A 1 194 ? 8.307 -1.871 -8.049 1.00 98.44 194 LEU A C 1
ATOM 1522 O O . LEU A 1 194 ? 7.744 -2.897 -7.678 1.00 98.44 194 LEU A O 1
ATOM 1526 N N . HIS A 1 195 ? 9.314 -1.326 -7.359 1.00 96.75 195 HIS A N 1
ATOM 1527 C CA . HIS A 1 195 ? 9.989 -2.017 -6.247 1.00 96.75 195 HIS A CA 1
ATOM 1528 C C . HIS A 1 195 ? 9.026 -2.506 -5.155 1.00 96.75 195 HIS A C 1
ATOM 1530 O O . HIS A 1 195 ? 9.144 -3.632 -4.677 1.00 96.75 195 HIS A O 1
ATOM 1536 N N . ASP A 1 196 ? 8.025 -1.686 -4.842 1.00 95.62 196 ASP A N 1
ATOM 1537 C CA . ASP A 1 196 ? 7.030 -1.932 -3.803 1.00 95.62 196 ASP A CA 1
ATOM 1538 C C . ASP A 1 196 ? 5.634 -2.255 -4.363 1.00 95.62 196 ASP A C 1
ATOM 1540 O O . ASP A 1 196 ? 4.655 -2.283 -3.617 1.00 95.62 196 ASP A O 1
ATOM 1544 N N . ILE A 1 197 ? 5.496 -2.533 -5.669 1.00 97.50 197 ILE A N 1
ATOM 1545 C CA . ILE A 1 197 ? 4.178 -2.762 -6.291 1.00 97.50 197 ILE A CA 1
ATOM 1546 C C . ILE A 1 197 ? 3.413 -3.921 -5.646 1.00 97.50 197 ILE A C 1
ATOM 1548 O O . ILE A 1 197 ? 2.188 -3.893 -5.589 1.00 97.50 197 ILE A O 1
ATOM 1552 N N . GLY A 1 198 ? 4.109 -4.913 -5.087 1.00 96.56 198 GLY A N 1
ATOM 1553 C CA . GLY A 1 198 ? 3.460 -6.015 -4.382 1.00 96.56 198 GLY A CA 1
ATOM 1554 C C . GLY A 1 198 ? 2.696 -5.593 -3.124 1.00 96.56 198 GLY A C 1
ATOM 1555 O O . GLY A 1 198 ? 1.832 -6.348 -2.676 1.00 96.56 198 GLY A O 1
ATOM 1556 N N . LYS A 1 199 ? 2.926 -4.387 -2.580 1.00 94.44 199 LYS A N 1
ATOM 1557 C CA . LYS A 1 199 ? 2.180 -3.862 -1.424 1.00 94.44 199 LYS A CA 1
ATOM 1558 C C . LYS A 1 199 ? 0.686 -3.728 -1.688 1.00 94.44 199 LYS A C 1
ATOM 1560 O O . LYS A 1 199 ? -0.097 -3.847 -0.751 1.00 94.44 199 LYS A O 1
ATOM 1565 N N . ILE A 1 200 ? 0.289 -3.594 -2.957 1.00 94.88 200 ILE A N 1
ATOM 1566 C CA . ILE A 1 200 ? -1.123 -3.553 -3.359 1.00 94.88 200 ILE A CA 1
ATOM 1567 C C . ILE A 1 200 ? -1.871 -4.867 -3.079 1.00 94.88 200 ILE A C 1
ATOM 1569 O O . ILE A 1 200 ? -3.096 -4.858 -3.040 1.00 94.88 200 ILE A O 1
ATOM 1573 N N . ARG A 1 201 ? -1.154 -5.991 -2.907 1.00 94.19 201 ARG A N 1
ATOM 1574 C CA . ARG A 1 201 ? -1.733 -7.282 -2.488 1.00 94.19 201 ARG A CA 1
ATOM 1575 C C . ARG A 1 201 ? -1.202 -7.767 -1.141 1.00 94.19 201 ARG A C 1
ATOM 1577 O O . ARG A 1 201 ? -1.860 -8.577 -0.498 1.00 94.19 201 ARG A O 1
ATOM 1584 N N . GLU A 1 202 ? -0.031 -7.303 -0.698 1.00 91.12 202 GLU A N 1
ATOM 1585 C CA . GLU A 1 202 ? 0.523 -7.665 0.613 1.00 91.12 202 GLU A CA 1
ATOM 1586 C C . GLU A 1 202 ? -0.293 -7.067 1.761 1.00 91.12 202 GLU A C 1
ATOM 1588 O O . GLU A 1 202 ? -0.528 -7.739 2.769 1.00 91.12 202 GLU A O 1
ATOM 1593 N N . LEU A 1 203 ? -0.708 -5.810 1.616 1.00 86.81 203 LEU A N 1
ATOM 1594 C CA . LEU A 1 203 ? -1.397 -5.077 2.665 1.00 86.81 203 LEU A CA 1
ATOM 1595 C C . LEU A 1 203 ? -2.902 -5.129 2.426 1.00 86.81 203 LEU A C 1
ATOM 1597 O O . LEU A 1 203 ? -3.380 -4.814 1.340 1.00 86.81 203 LEU A O 1
ATOM 1601 N N . ASP A 1 204 ? -3.642 -5.492 3.467 1.00 80.75 204 ASP A N 1
ATOM 1602 C CA . ASP A 1 204 ? -5.068 -5.214 3.538 1.00 80.75 204 ASP A CA 1
ATOM 1603 C C . ASP A 1 204 ? -5.243 -3.829 4.165 1.00 80.75 204 ASP A C 1
ATOM 1605 O O . ASP A 1 204 ? -4.568 -3.463 5.130 1.00 80.75 204 ASP A O 1
ATOM 1609 N N . TYR A 1 205 ? -6.107 -3.039 3.550 1.00 75.00 205 TYR A N 1
ATOM 1610 C CA . TYR A 1 205 ? -6.459 -1.677 3.933 1.00 75.00 205 TYR A CA 1
ATOM 1611 C C . TYR A 1 205 ? -7.937 -1.398 3.640 1.00 75.00 205 TYR A C 1
ATOM 1613 O O . TYR A 1 205 ? -8.356 -0.243 3.596 1.00 75.00 205 TYR A O 1
ATOM 1621 N N . SER A 1 206 ? -8.731 -2.455 3.434 1.00 67.19 206 SER A N 1
ATOM 1622 C CA . SER A 1 206 ? -10.185 -2.361 3.316 1.00 67.19 206 SER A CA 1
ATOM 1623 C C . SER A 1 206 ? -10.818 -1.881 4.618 1.00 67.19 206 SER A C 1
ATOM 1625 O O . SER A 1 206 ? -11.837 -1.202 4.604 1.00 67.19 206 SER A O 1
ATOM 1627 N N . ARG A 1 207 ? -10.218 -2.239 5.756 1.00 62.25 207 ARG A N 1
ATOM 1628 C CA . ARG A 1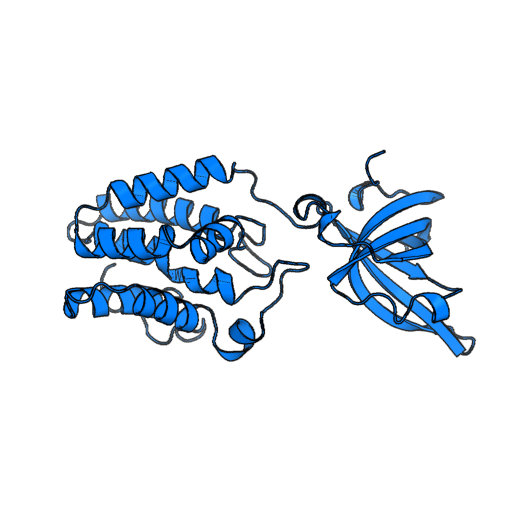 207 ? -10.797 -1.990 7.076 1.00 62.25 207 ARG A CA 1
ATOM 1629 C C . ARG A 1 207 ? -9.751 -1.575 8.099 1.00 62.25 207 ARG A C 1
ATOM 1631 O O . ARG A 1 207 ? -9.939 -0.571 8.761 1.00 62.25 207 ARG A O 1
ATOM 1638 N N . SER A 1 208 ? -8.607 -2.253 8.173 1.00 64.25 208 SER A N 1
ATOM 1639 C CA . SER A 1 208 ? -7.434 -1.789 8.927 1.00 64.25 208 SER A CA 1
ATOM 1640 C C . SER A 1 208 ? -6.146 -2.164 8.212 1.00 64.25 208 SER A C 1
ATOM 1642 O O . SER A 1 208 ? -6.141 -3.098 7.415 1.00 64.25 208 SER A O 1
ATOM 1644 N N . PHE A 1 209 ? -5.049 -1.454 8.502 1.00 69.94 209 PHE A N 1
ATOM 1645 C CA . PHE A 1 209 ? -3.736 -1.805 7.961 1.00 69.94 209 PHE A CA 1
ATOM 1646 C C . PHE A 1 209 ? -3.242 -3.119 8.569 1.00 69.94 209 PHE A C 1
ATOM 1648 O O . PHE A 1 209 ? -2.720 -3.180 9.689 1.00 69.94 209 PHE A O 1
ATOM 1655 N N . SER A 1 210 ? -3.403 -4.193 7.810 1.00 76.19 210 SER A N 1
ATOM 1656 C CA . SER A 1 210 ? -2.972 -5.536 8.174 1.00 76.19 210 SER A CA 1
ATOM 1657 C C . SER A 1 210 ? -2.314 -6.231 6.982 1.00 76.19 210 SER A C 1
ATOM 1659 O O . SER A 1 210 ? -2.165 -5.642 5.915 1.00 76.19 210 SER A O 1
ATOM 1661 N N . TYR A 1 211 ? -1.827 -7.452 7.188 1.00 81.88 211 TYR A N 1
ATOM 1662 C CA . TYR A 1 211 ? -1.308 -8.259 6.087 1.00 81.88 211 TYR A CA 1
ATOM 1663 C C . TYR A 1 211 ? -2.437 -9.124 5.545 1.00 81.88 211 TYR A C 1
ATOM 1665 O O . TYR A 1 211 ? -3.142 -9.762 6.330 1.00 81.88 211 TYR A O 1
ATOM 1673 N N . SER A 1 212 ? -2.570 -9.190 4.223 1.00 86.75 212 SER A N 1
ATOM 1674 C CA . SER A 1 212 ? -3.418 -10.195 3.587 1.00 86.75 212 SER A CA 1
ATOM 1675 C C . SER A 1 212 ? -2.835 -11.596 3.813 1.00 86.75 212 SER A C 1
ATOM 1677 O O . SER A 1 212 ? -1.668 -11.752 4.189 1.00 86.75 212 SER A O 1
ATOM 1679 N N . THR A 1 213 ? -3.618 -12.647 3.557 1.00 87.69 213 THR A N 1
ATOM 1680 C CA . THR A 1 213 ? -3.092 -14.021 3.613 1.00 87.69 213 THR A CA 1
ATOM 1681 C C . THR A 1 213 ? -1.934 -14.222 2.636 1.00 87.69 213 THR A C 1
ATOM 1683 O O . THR A 1 213 ? -0.937 -14.843 2.997 1.00 87.69 213 THR A O 1
ATOM 1686 N N . GLU A 1 214 ? -2.026 -13.665 1.423 1.00 90.81 214 GLU A N 1
ATOM 1687 C CA . GLU A 1 214 ? -0.921 -13.715 0.460 1.00 90.81 214 GLU A CA 1
ATOM 1688 C C . GLU A 1 214 ? 0.286 -12.924 0.978 1.00 90.81 214 GLU A C 1
ATOM 1690 O O . GLU A 1 214 ? 1.402 -13.435 0.966 1.00 90.81 214 GLU A O 1
ATOM 1695 N N . GLY A 1 215 ? 0.067 -11.722 1.512 1.00 90.81 215 GLY A N 1
ATOM 1696 C CA . GLY A 1 215 ? 1.116 -10.878 2.075 1.00 90.81 215 GLY A CA 1
ATOM 1697 C C . GLY A 1 215 ? 1.879 -11.543 3.212 1.00 90.81 215 GLY A C 1
ATOM 1698 O O . GLY A 1 215 ? 3.105 -11.577 3.190 1.00 90.81 215 GLY A O 1
ATOM 1699 N N . GLY A 1 216 ? 1.165 -12.140 4.168 1.00 87.12 216 GLY A N 1
ATOM 1700 C CA . GLY A 1 216 ? 1.773 -12.817 5.313 1.00 87.12 216 GLY A CA 1
ATOM 1701 C C . GLY A 1 216 ? 2.550 -14.089 4.956 1.00 87.12 216 GLY A C 1
ATOM 1702 O O . GLY A 1 216 ? 3.455 -14.465 5.697 1.00 87.12 216 GLY A O 1
ATOM 1703 N N . LEU A 1 217 ? 2.213 -14.753 3.844 1.00 90.50 217 LEU A N 1
ATOM 1704 C CA . LEU A 1 217 ? 2.870 -15.992 3.406 1.00 90.50 217 LEU A CA 1
ATOM 1705 C C . LEU A 1 217 ? 3.975 -15.765 2.367 1.00 90.50 217 LEU A C 1
ATOM 1707 O O . LEU A 1 217 ? 4.941 -16.525 2.336 1.00 90.50 217 LEU A O 1
ATOM 1711 N N . ILE A 1 218 ? 3.813 -14.774 1.490 1.00 94.00 218 ILE A N 1
ATOM 1712 C CA . ILE A 1 218 ? 4.634 -14.590 0.284 1.00 94.00 218 ILE A CA 1
ATOM 1713 C C . ILE A 1 218 ? 5.468 -13.305 0.347 1.00 94.00 218 ILE A C 1
ATOM 1715 O O . ILE A 1 218 ? 6.626 -13.317 -0.070 1.00 94.00 218 ILE A O 1
ATOM 1719 N N . GLY A 1 219 ? 4.902 -12.213 0.867 1.00 91.88 219 GLY A N 1
ATOM 1720 C CA . GLY A 1 219 ? 5.541 -10.896 0.925 1.00 91.88 219 GLY A CA 1
ATOM 1721 C C . GLY A 1 219 ? 5.556 -10.125 -0.405 1.00 91.88 219 GLY A C 1
ATOM 1722 O O . GLY A 1 219 ? 5.545 -10.700 -1.500 1.00 91.88 219 GLY A O 1
ATOM 1723 N N . HIS A 1 220 ? 5.599 -8.793 -0.322 1.00 94.69 220 HIS A N 1
ATOM 1724 C CA . HIS A 1 220 ? 5.444 -7.886 -1.466 1.00 94.69 220 HIS A CA 1
ATOM 1725 C C . HIS A 1 220 ? 6.522 -8.051 -2.540 1.00 94.69 220 HIS A C 1
ATOM 1727 O O . HIS A 1 220 ? 6.210 -7.865 -3.708 1.00 94.69 220 HIS A O 1
ATOM 1733 N N . ILE A 1 221 ? 7.761 -8.423 -2.203 1.00 94.94 221 ILE A N 1
ATOM 1734 C CA . ILE A 1 221 ? 8.824 -8.588 -3.213 1.00 94.94 221 ILE A CA 1
ATOM 1735 C C . ILE A 1 221 ? 8.421 -9.672 -4.219 1.00 94.94 221 ILE A C 1
ATOM 1737 O O . ILE A 1 221 ? 8.405 -9.453 -5.431 1.00 94.94 221 ILE A O 1
ATOM 1741 N N . GLN A 1 222 ? 8.038 -10.846 -3.715 1.00 95.75 222 GLN A N 1
ATOM 1742 C CA . GLN A 1 222 ? 7.686 -11.981 -4.560 1.00 95.75 222 GLN A CA 1
ATOM 1743 C C . GLN A 1 222 ? 6.341 -11.772 -5.268 1.00 95.75 222 GLN A C 1
ATOM 1745 O O . GLN A 1 222 ? 6.186 -12.193 -6.417 1.00 95.75 222 GLN A O 1
ATOM 1750 N N . ILE A 1 223 ? 5.388 -11.101 -4.616 1.00 97.31 223 ILE A N 1
ATOM 1751 C CA . ILE A 1 223 ? 4.129 -10.662 -5.236 1.00 97.31 223 ILE A CA 1
ATOM 1752 C C . ILE A 1 223 ? 4.412 -9.676 -6.379 1.00 97.31 223 ILE A C 1
ATOM 1754 O O . ILE A 1 223 ? 3.866 -9.826 -7.469 1.00 97.31 223 ILE A O 1
ATOM 1758 N N . GLY A 1 224 ? 5.293 -8.698 -6.163 1.00 97.56 224 GLY A N 1
ATOM 1759 C CA . GLY A 1 224 ? 5.663 -7.689 -7.152 1.00 97.56 224 GLY A CA 1
ATOM 1760 C C . GLY A 1 224 ? 6.300 -8.308 -8.391 1.00 97.56 224 GLY A C 1
ATOM 1761 O O . GLY A 1 224 ? 5.909 -7.984 -9.508 1.00 97.56 224 GLY A O 1
ATOM 1762 N N . LEU A 1 225 ? 7.191 -9.286 -8.209 1.00 97.75 225 LEU A N 1
ATOM 1763 C CA . LEU A 1 225 ? 7.758 -10.049 -9.325 1.00 97.75 225 LEU A CA 1
ATOM 1764 C C . LEU A 1 225 ? 6.709 -10.834 -10.115 1.00 97.75 225 LEU A C 1
ATOM 1766 O O . LEU A 1 225 ? 6.830 -10.924 -11.333 1.00 97.75 225 LEU A O 1
ATOM 1770 N N . ARG A 1 226 ? 5.681 -11.391 -9.457 1.00 97.88 226 ARG A N 1
ATOM 1771 C CA . ARG A 1 226 ? 4.566 -12.057 -10.156 1.00 97.88 226 ARG A CA 1
ATOM 1772 C C . ARG A 1 226 ? 3.778 -11.060 -10.995 1.00 97.88 226 ARG A C 1
ATOM 1774 O O . ARG A 1 226 ? 3.580 -11.309 -12.175 1.00 97.88 226 ARG A O 1
ATOM 1781 N N . ILE A 1 227 ? 3.427 -9.905 -10.421 1.00 98.25 227 ILE A N 1
ATOM 1782 C CA . ILE A 1 227 ? 2.738 -8.829 -11.148 1.00 98.25 227 ILE A CA 1
ATOM 1783 C C . ILE A 1 227 ? 3.547 -8.417 -12.382 1.00 98.25 227 ILE A C 1
ATOM 1785 O O . ILE A 1 227 ? 2.994 -8.341 -13.476 1.00 98.25 227 ILE A O 1
ATOM 1789 N N . VAL A 1 228 ? 4.856 -8.197 -12.231 1.00 98.19 228 VAL A N 1
ATOM 1790 C CA . VAL A 1 228 ? 5.736 -7.862 -13.358 1.00 98.19 228 VAL A CA 1
ATOM 1791 C C . VAL A 1 228 ? 5.757 -8.983 -14.394 1.00 98.19 228 VAL A C 1
ATOM 1793 O O . VAL A 1 228 ? 5.588 -8.708 -15.578 1.00 98.19 228 VAL A O 1
ATOM 1796 N N . ALA A 1 229 ? 5.920 -10.236 -13.968 1.00 97.50 229 ALA A N 1
ATOM 1797 C CA . ALA A 1 229 ? 5.972 -11.383 -14.867 1.00 97.50 229 ALA A CA 1
ATOM 1798 C C . ALA A 1 229 ? 4.684 -11.562 -15.684 1.00 97.50 229 ALA A C 1
ATOM 1800 O O . ALA A 1 229 ? 4.769 -11.846 -16.878 1.00 97.50 229 ALA A O 1
ATOM 1801 N N . ASP A 1 230 ? 3.522 -11.342 -15.068 1.00 97.62 230 ASP A N 1
ATOM 1802 C CA . ASP A 1 230 ? 2.207 -11.465 -15.708 1.00 97.62 230 ASP A CA 1
ATOM 1803 C C . ASP A 1 230 ? 1.966 -10.387 -16.784 1.00 97.62 230 ASP A C 1
ATOM 1805 O O . ASP A 1 230 ? 1.153 -10.587 -17.685 1.00 97.62 230 ASP A O 1
ATOM 1809 N N . HIS A 1 231 ? 2.692 -9.264 -16.724 1.00 98.00 231 HIS A N 1
ATOM 1810 C CA . HIS A 1 231 ? 2.545 -8.123 -17.639 1.00 98.00 231 HIS A CA 1
ATOM 1811 C C . HIS A 1 231 ? 3.741 -7.931 -18.581 1.00 98.00 231 HIS A C 1
ATOM 1813 O O . HIS A 1 231 ? 3.783 -6.957 -19.337 1.00 98.00 231 HIS A O 1
ATOM 1819 N N . LEU A 1 232 ? 4.727 -8.834 -18.557 1.00 95.31 232 LEU A N 1
ATOM 1820 C CA . LEU A 1 232 ? 5.887 -8.758 -19.442 1.00 95.31 232 LEU A CA 1
ATOM 1821 C C . LEU A 1 232 ? 5.475 -8.959 -20.913 1.00 95.31 232 LEU A C 1
ATOM 1823 O O . LEU A 1 232 ? 4.897 -9.993 -21.255 1.00 95.31 232 LEU A O 1
ATOM 1827 N N . PRO A 1 233 ? 5.834 -8.028 -21.818 1.00 93.00 233 PRO A N 1
ATOM 1828 C CA . PRO A 1 233 ? 5.732 -8.252 -23.255 1.00 93.00 233 PRO A CA 1
ATOM 1829 C C . PRO A 1 233 ? 6.500 -9.505 -23.697 1.00 93.00 233 PRO A C 1
ATOM 1831 O O . PRO A 1 233 ? 7.582 -9.801 -23.186 1.00 93.00 233 PRO A O 1
ATOM 1834 N N . ALA A 1 234 ? 5.974 -10.223 -24.692 1.00 91.50 234 ALA A N 1
ATOM 1835 C CA . ALA A 1 234 ? 6.581 -11.465 -25.181 1.00 91.50 234 ALA A CA 1
ATOM 1836 C C . ALA A 1 234 ? 8.001 -11.275 -25.753 1.00 91.50 234 ALA A C 1
ATOM 1838 O O . ALA A 1 234 ? 8.812 -12.199 -25.726 1.00 91.50 234 ALA A O 1
ATOM 1839 N N . ASP A 1 235 ? 8.306 -10.084 -26.264 1.00 93.12 235 ASP A N 1
ATOM 1840 C CA . ASP A 1 235 ? 9.586 -9.696 -26.858 1.00 93.12 235 ASP A CA 1
ATOM 1841 C C . ASP A 1 235 ? 10.508 -8.938 -25.883 1.00 93.12 235 ASP A C 1
ATOM 1843 O O . ASP A 1 235 ? 11.513 -8.358 -26.300 1.00 93.12 235 ASP A O 1
ATOM 1847 N N . PHE A 1 236 ? 10.197 -8.930 -24.581 1.00 97.25 236 PHE A N 1
ATOM 1848 C CA . PHE A 1 236 ? 10.975 -8.176 -23.602 1.00 97.25 236 PHE A CA 1
ATOM 1849 C C . PHE A 1 236 ? 12.420 -8.711 -23.491 1.00 97.25 236 PHE A C 1
ATOM 1851 O O . PHE A 1 236 ? 12.621 -9.905 -23.239 1.00 97.25 236 PHE A O 1
ATOM 1858 N N . PRO A 1 237 ? 13.458 -7.858 -23.628 1.00 98.06 237 PRO A N 1
ATOM 1859 C CA . PRO A 1 237 ? 14.842 -8.317 -23.662 1.00 98.06 237 PRO A CA 1
ATOM 1860 C C . PRO A 1 237 ? 15.258 -9.046 -22.370 1.00 98.06 237 PRO A C 1
ATOM 1862 O O . PRO A 1 237 ? 15.186 -8.452 -21.289 1.00 98.06 237 PRO A O 1
ATOM 1865 N N . PRO A 1 238 ? 15.795 -10.283 -22.441 1.00 97.50 238 PRO A N 1
ATOM 1866 C CA . PRO A 1 238 ? 16.121 -11.073 -21.248 1.00 97.50 238 PRO A CA 1
ATOM 1867 C C . PRO A 1 238 ? 17.100 -10.390 -20.288 1.00 97.50 238 PRO A C 1
ATOM 1869 O O . PRO A 1 238 ? 16.953 -10.468 -19.073 1.00 97.50 238 PRO A O 1
ATOM 1872 N N . ARG A 1 239 ? 18.094 -9.669 -20.825 1.00 97.38 239 ARG A N 1
ATOM 1873 C CA . ARG A 1 239 ? 19.046 -8.914 -19.998 1.00 97.38 239 ARG A CA 1
ATOM 1874 C C . ARG A 1 239 ? 18.354 -7.796 -19.220 1.00 97.38 239 ARG A C 1
ATOM 1876 O O . ARG A 1 239 ? 18.620 -7.638 -18.036 1.00 97.38 239 ARG A O 1
ATOM 1883 N N . LEU A 1 240 ? 17.486 -7.036 -19.886 1.00 97.94 240 LEU A N 1
ATOM 1884 C CA . LEU A 1 240 ? 16.757 -5.930 -19.270 1.00 97.94 240 LEU A CA 1
ATOM 1885 C C . LEU A 1 240 ? 15.804 -6.444 -18.188 1.00 97.94 240 LEU A C 1
ATOM 1887 O O . LEU A 1 240 ? 15.703 -5.842 -17.125 1.00 97.94 240 LEU A O 1
ATOM 1891 N N . ARG A 1 241 ? 15.177 -7.600 -18.436 1.00 97.94 241 ARG A N 1
ATOM 1892 C CA . ARG A 1 241 ? 14.316 -8.282 -17.467 1.00 97.94 241 ARG A CA 1
ATOM 1893 C C . ARG A 1 241 ? 15.087 -8.612 -16.196 1.00 97.94 241 ARG A C 1
ATOM 1895 O O . ARG A 1 241 ? 14.654 -8.228 -15.119 1.00 97.94 241 ARG A O 1
ATOM 1902 N N . ASN A 1 242 ? 16.241 -9.265 -16.330 1.00 97.56 242 ASN A N 1
ATOM 1903 C CA . ASN A 1 242 ? 17.057 -9.653 -15.180 1.00 97.56 242 ASN A CA 1
ATOM 1904 C C . ASN A 1 242 ? 17.498 -8.442 -14.346 1.00 97.56 242 ASN A C 1
ATOM 1906 O O . ASN A 1 242 ? 17.523 -8.523 -13.123 1.00 97.56 242 ASN A O 1
ATOM 1910 N N . LEU A 1 243 ? 17.843 -7.325 -14.997 1.00 98.12 243 LEU A N 1
ATOM 1911 C CA . LEU A 1 243 ? 18.222 -6.098 -14.296 1.00 98.12 243 LEU A CA 1
ATOM 1912 C C . LEU A 1 243 ? 17.037 -5.508 -13.524 1.00 98.12 243 LEU A C 1
ATOM 1914 O O . LEU A 1 243 ? 17.176 -5.210 -12.343 1.00 98.12 243 LEU A O 1
ATOM 1918 N N . LEU A 1 244 ? 15.865 -5.403 -14.155 1.00 98.31 244 LEU A N 1
ATOM 1919 C CA . LEU A 1 244 ? 14.661 -4.887 -13.503 1.00 98.31 244 LEU A CA 1
ATOM 1920 C C . LEU A 1 244 ? 14.214 -5.771 -12.329 1.00 98.31 244 LEU A C 1
ATOM 1922 O O . LEU A 1 244 ? 13.935 -5.265 -11.245 1.00 98.31 244 LEU A O 1
ATOM 1926 N N . GLU A 1 245 ? 14.177 -7.092 -12.519 1.00 97.31 245 GLU A N 1
ATOM 1927 C CA . GLU A 1 245 ? 13.853 -8.039 -11.448 1.00 97.31 245 GLU A CA 1
ATOM 1928 C C . GLU A 1 245 ? 14.863 -7.937 -10.294 1.00 97.31 245 GLU A C 1
ATOM 1930 O O . GLU A 1 245 ? 14.469 -8.006 -9.133 1.00 97.31 245 GLU A O 1
ATOM 1935 N N . HIS A 1 246 ? 16.151 -7.709 -10.580 1.00 96.88 246 HIS A N 1
ATOM 1936 C CA . HIS A 1 246 ? 17.169 -7.501 -9.544 1.00 96.88 246 HIS A CA 1
ATOM 1937 C C . HIS A 1 246 ? 16.951 -6.207 -8.747 1.00 96.88 246 HIS A C 1
ATOM 1939 O O . HIS A 1 246 ? 17.107 -6.231 -7.523 1.00 96.88 246 HIS A O 1
ATOM 1945 N N . LEU A 1 247 ? 16.556 -5.103 -9.393 1.00 96.56 247 LEU A N 1
ATOM 1946 C CA . LEU A 1 247 ? 16.187 -3.869 -8.681 1.00 96.56 247 LEU A CA 1
ATOM 1947 C C . LEU A 1 247 ? 15.059 -4.141 -7.684 1.00 96.56 247 LEU A C 1
ATOM 1949 O O . LEU A 1 247 ? 15.173 -3.793 -6.514 1.00 96.56 247 LEU A O 1
ATOM 1953 N N . ILE A 1 248 ? 14.016 -4.855 -8.113 1.00 96.00 248 ILE A N 1
ATOM 1954 C CA . ILE A 1 248 ? 12.893 -5.227 -7.242 1.00 96.00 248 ILE A CA 1
ATOM 1955 C C . ILE A 1 248 ? 13.346 -6.192 -6.138 1.00 96.00 248 ILE A C 1
ATOM 1957 O O . ILE A 1 248 ? 12.941 -6.046 -4.992 1.00 96.00 248 ILE A O 1
ATOM 1961 N N . LEU A 1 249 ? 14.202 -7.170 -6.430 1.00 93.94 249 LEU A N 1
ATOM 1962 C CA . LEU A 1 249 ? 14.662 -8.152 -5.440 1.00 93.94 249 LEU A CA 1
ATOM 1963 C C . LEU A 1 249 ? 15.554 -7.549 -4.353 1.00 93.94 249 LEU A C 1
ATOM 1965 O O . LEU A 1 249 ? 15.543 -8.020 -3.218 1.00 93.94 249 LEU A O 1
ATOM 1969 N N . SER A 1 250 ? 16.376 -6.567 -4.706 1.00 92.38 250 SER A N 1
ATOM 1970 C CA . SER A 1 250 ? 17.445 -6.077 -3.836 1.00 92.38 250 SER A CA 1
ATOM 1971 C C . SER A 1 250 ? 17.150 -4.747 -3.150 1.00 92.38 250 SER A C 1
ATOM 1973 O O . SER A 1 250 ? 18.009 -4.246 -2.426 1.00 92.38 250 SER A O 1
ATOM 1975 N N . HIS A 1 251 ? 15.952 -4.180 -3.337 1.00 90.81 251 HIS A N 1
ATOM 1976 C CA . HIS A 1 251 ? 15.659 -2.798 -2.948 1.00 90.81 251 HIS A CA 1
ATOM 1977 C C . HIS A 1 251 ? 15.696 -2.523 -1.437 1.00 90.81 251 HIS A C 1
ATOM 1979 O O . HIS A 1 251 ? 15.973 -1.390 -1.051 1.00 90.81 251 HIS A O 1
ATOM 1985 N N . HIS A 1 252 ? 15.479 -3.521 -0.564 1.00 84.25 252 HIS A N 1
ATOM 1986 C CA . HIS A 1 252 ? 15.695 -3.306 0.880 1.00 84.25 252 HIS A CA 1
ATOM 1987 C C . HIS A 1 252 ? 17.186 -3.244 1.235 1.00 84.25 252 HIS A C 1
ATOM 1989 O O . HIS A 1 252 ? 17.540 -2.919 2.362 1.00 84.25 252 HIS A O 1
ATOM 1995 N N . GLY A 1 253 ? 18.089 -3.553 0.304 1.00 75.12 253 GLY A N 1
ATOM 1996 C CA . GLY A 1 253 ? 19.529 -3.318 0.415 1.00 75.12 253 GLY A CA 1
ATOM 1997 C C . GLY A 1 253 ? 20.279 -4.270 1.349 1.00 75.12 253 GLY A C 1
ATOM 1998 O O . GLY A 1 253 ? 21.502 -4.357 1.264 1.00 75.12 253 GLY A O 1
ATOM 1999 N N . GLN A 1 254 ? 19.579 -5.001 2.220 1.00 75.62 254 GLN A N 1
ATOM 2000 C CA . GLN A 1 254 ? 20.157 -5.942 3.179 1.00 75.62 254 GLN A CA 1
ATOM 2001 C C . GLN A 1 254 ? 19.329 -7.226 3.262 1.00 75.62 254 GLN A C 1
ATOM 2003 O O . GLN A 1 254 ? 18.098 -7.195 3.218 1.00 75.62 254 GLN A O 1
ATOM 2008 N N . LEU A 1 255 ? 20.011 -8.362 3.444 1.00 75.25 255 LEU A N 1
ATOM 2009 C CA . LEU A 1 255 ? 19.354 -9.665 3.615 1.00 75.25 255 LEU A CA 1
ATOM 2010 C C . LEU A 1 255 ? 18.461 -9.690 4.868 1.00 75.25 255 LEU A C 1
ATOM 2012 O O . LEU A 1 255 ? 17.388 -10.285 4.853 1.00 75.25 255 LEU A O 1
ATOM 2016 N N . GLU A 1 256 ? 18.880 -8.998 5.931 1.00 67.94 256 GLU A N 1
ATOM 2017 C CA . GLU A 1 256 ? 18.135 -8.884 7.194 1.00 67.94 256 GLU A CA 1
ATOM 2018 C C . GLU A 1 256 ? 16.807 -8.126 7.042 1.00 67.94 256 GLU A C 1
ATOM 2020 O O . GLU A 1 256 ? 15.894 -8.318 7.841 1.00 67.94 256 GLU A O 1
ATOM 2025 N N . PHE A 1 257 ? 16.668 -7.317 5.988 1.00 74.06 257 PHE A N 1
ATOM 2026 C CA . PHE A 1 257 ? 15.437 -6.594 5.656 1.00 74.06 257 PHE A CA 1
ATOM 2027 C C . PHE A 1 257 ? 14.560 -7.350 4.646 1.00 74.06 257 PHE A C 1
ATOM 2029 O O . PHE A 1 257 ? 13.632 -6.787 4.077 1.00 74.06 257 PHE A O 1
ATOM 2036 N N . GLY A 1 258 ? 14.839 -8.638 4.418 1.00 74.62 258 GLY A N 1
ATOM 2037 C CA . GLY A 1 258 ? 14.016 -9.511 3.581 1.00 74.62 258 GLY A CA 1
ATOM 2038 C C . GLY A 1 258 ? 14.346 -9.477 2.088 1.00 74.62 258 GLY A C 1
ATOM 2039 O O . GLY A 1 258 ? 13.692 -10.184 1.324 1.00 74.62 258 GLY A O 1
ATOM 2040 N N . SER A 1 259 ? 15.369 -8.727 1.653 1.00 80.81 259 SER A N 1
ATOM 2041 C CA . SER A 1 259 ? 15.845 -8.806 0.263 1.00 80.81 259 SER A CA 1
ATOM 2042 C C . SER A 1 259 ? 16.461 -10.179 -0.020 1.00 80.81 259 SER A C 1
ATOM 2044 O O . SER A 1 259 ? 17.412 -10.566 0.663 1.00 80.81 259 SER A O 1
ATOM 2046 N N . PRO A 1 260 ? 16.023 -10.910 -1.062 1.00 83.12 260 PRO A N 1
ATOM 2047 C CA . PRO A 1 260 ? 16.659 -12.174 -1.434 1.00 83.12 260 PRO A CA 1
ATOM 2048 C C . PRO A 1 260 ? 18.095 -12.009 -1.961 1.00 83.12 260 PRO A C 1
ATOM 2050 O O . PRO A 1 260 ? 18.848 -12.986 -2.031 1.00 83.12 260 PRO A O 1
ATOM 2053 N N . LYS A 1 261 ? 18.477 -10.789 -2.372 1.00 87.88 261 LYS A N 1
ATOM 2054 C CA . LYS A 1 261 ? 19.793 -10.433 -2.922 1.00 87.88 261 LYS A CA 1
ATOM 2055 C C . LYS A 1 261 ? 20.231 -9.039 -2.475 1.00 87.88 261 LYS A C 1
ATOM 2057 O O . LYS A 1 261 ? 19.401 -8.191 -2.191 1.00 87.88 261 LYS A O 1
ATOM 2062 N N . LEU A 1 262 ? 21.541 -8.800 -2.462 1.00 88.81 262 LEU A N 1
ATOM 2063 C CA . LEU A 1 262 ? 22.107 -7.461 -2.268 1.00 88.81 262 LEU A CA 1
ATOM 2064 C C . LEU A 1 262 ? 22.197 -6.715 -3.612 1.00 88.81 262 LEU A C 1
ATOM 2066 O O . LEU A 1 262 ? 22.327 -7.380 -4.647 1.00 88.81 262 LEU A O 1
ATOM 2070 N N . PRO A 1 263 ? 22.169 -5.369 -3.625 1.00 89.00 263 PRO A N 1
ATOM 2071 C CA . PRO A 1 263 ? 22.440 -4.584 -4.827 1.00 89.00 263 PRO A CA 1
ATOM 2072 C C . PRO A 1 263 ? 23.777 -4.990 -5.456 1.00 89.00 263 PRO A C 1
ATOM 2074 O O . PRO A 1 263 ? 24.775 -5.171 -4.758 1.00 89.00 263 PRO A O 1
ATOM 2077 N N . CYS A 1 264 ? 23.778 -5.203 -6.773 1.00 91.69 264 CYS A N 1
ATOM 2078 C CA . CYS A 1 264 ? 24.919 -5.771 -7.504 1.00 91.69 264 CYS A CA 1
ATOM 2079 C C . CYS A 1 264 ? 25.373 -4.897 -8.680 1.00 91.69 264 CYS A C 1
ATOM 2081 O O . CYS A 1 264 ? 26.335 -5.250 -9.362 1.00 91.69 264 CYS A O 1
ATOM 2083 N N . PHE A 1 265 ? 24.683 -3.787 -8.937 1.00 90.94 265 PHE A N 1
ATOM 2084 C CA . PHE A 1 265 ? 25.004 -2.828 -9.986 1.00 90.94 265 PHE A CA 1
ATOM 2085 C C . PHE A 1 265 ? 24.545 -1.411 -9.558 1.00 90.94 265 PHE A C 1
ATOM 2087 O O . PHE A 1 265 ? 23.973 -1.300 -8.475 1.00 90.94 265 PHE A O 1
ATOM 2094 N N . PRO A 1 266 ? 24.922 -0.340 -10.288 1.00 82.25 266 PRO A N 1
ATOM 2095 C CA . PRO A 1 266 ? 24.790 1.042 -9.808 1.00 82.25 266 PRO A CA 1
ATOM 2096 C C . PRO A 1 266 ? 23.369 1.592 -9.603 1.00 82.25 266 PRO A C 1
ATOM 2098 O O . PRO A 1 266 ? 23.186 2.380 -8.676 1.00 82.25 266 PRO A O 1
ATOM 2101 N N . GLU A 1 267 ? 22.414 1.249 -10.471 1.00 88.38 267 GLU A N 1
ATOM 2102 C CA . GLU A 1 267 ? 20.980 1.540 -10.298 1.00 88.38 267 GLU A CA 1
ATOM 2103 C C . GLU A 1 267 ? 20.384 0.774 -9.109 1.00 88.38 267 GLU A C 1
ATOM 2105 O O . GLU A 1 267 ? 19.507 1.364 -8.439 1.00 88.38 267 GLU A O 1
#